Protein 4K61 (pdb70)

Secondary structure (DSSP, 8-state):
--SS-HHHHHHHH--TT--S-EEEEETTEEEEEE---S-EEEEE-TTS-B--EEE-----S-HHHHHHHHHSGGGG---EEEEE--SSS--EEEEEE---TT--EEEEE-TTS-EEEEEE-TT-S-TTSHHHH-/---HHHHHHHH--TT--S-EEEEETTEEEEEE---S-EEEEE-TTS-B--EEE-----S-HHHHHHHHHSGGGG---EEEEE--SSS--EEEEEE---TT--EEEEE-TTS-EEEEEE-TT-S-TTSHHHH-

CATH classification: 3.10.450.360

Radius of gyration: 20.43 Å; Cα contacts (8 Å, |Δi|>4): 548; chains: 2; bounding box: 35×47×58 Å

Structure (mmCIF, N/CA/C/O backbone):
data_4K61
#
_entry.id   4K61
#
_cell.length_a   86.773
_cell.length_b   86.773
_cell.length_c   85.633
_cell.angle_alpha   90.000
_cell.angle_beta   90.000
_cell.angle_gamma   90.000
#
_symmetry.space_group_name_H-M   'I 4'
#
loop_
_entity.id
_entity.type
_entity.pdbx_description
1 polymer 'Uncharacterized protein'
2 water water
#
loop_
_atom_site.group_PDB
_atom_site.id
_atom_site.type_symbol
_atom_site.label_atom_id
_atom_site.label_alt_id
_atom_site.label_comp_id
_atom_site.label_asym_id
_atom_site.label_entity_id
_atom_site.label_seq_id
_atom_site.pdbx_PDB_ins_code
_atom_site.Cartn_x
_atom_site.Cartn_y
_atom_site.Cartn_z
_atom_site.occupancy
_atom_site.B_iso_or_equiv
_atom_site.auth_seq_id
_atom_site.auth_comp_id
_atom_site.auth_asym_id
_atom_site.auth_atom_id
_atom_site.pdbx_PDB_model_num
ATOM 1 N N . GLY A 1 1 ? 0.056 11.630 -7.545 1.00 62.16 0 GLY A N 1
ATOM 2 C CA . GLY A 1 1 ? -0.794 10.479 -7.117 1.00 64.83 0 GLY A CA 1
ATOM 3 C C . GLY A 1 1 ? -0.612 10.188 -5.638 1.00 63.66 0 GLY A C 1
ATOM 4 O O . GLY A 1 1 ? 0.036 10.957 -4.927 1.00 62.69 0 GLY A O 1
ATOM 5 N N . ASP A 1 2 ? -1.154 9.059 -5.191 1.00 66.67 22 ASP A N 1
ATOM 6 C CA . ASP A 1 2 ? -1.264 8.745 -3.758 1.00 66.14 22 ASP A CA 1
ATOM 7 C C . ASP A 1 2 ? 0.055 8.686 -2.984 1.00 59.97 22 ASP A C 1
ATOM 8 O O . ASP A 1 2 ? 1.152 8.553 -3.560 1.00 54.60 22 ASP A O 1
ATOM 13 N N . TRP A 1 3 ? -0.091 8.790 -1.665 1.00 55.73 23 TRP A N 1
ATOM 14 C CA . TRP A 1 3 ? 1.002 8.722 -0.677 1.00 53.73 23 TRP A CA 1
ATOM 15 C C . TRP A 1 3 ? 2.028 9.844 -0.675 1.00 47.83 23 TRP A C 1
ATOM 16 O O . TRP A 1 3 ? 2.222 10.458 0.381 1.00 45.51 23 TRP A O 1
ATOM 27 N N . ALA A 1 4 ? 2.694 10.101 -1.807 1.00 46.26 24 ALA A N 1
ATOM 28 C CA . ALA A 1 4 ? 3.609 11.243 -1.934 1.00 43.05 24 ALA A CA 1
ATOM 29 C C . ALA A 1 4 ? 3.492 11.859 -3.331 1.00 43.80 24 ALA A C 1
ATOM 30 O O . ALA A 1 4 ? 3.501 11.127 -4.312 1.00 43.09 24 ALA A O 1
ATOM 32 N N . PRO A 1 5 ? 3.319 13.202 -3.427 1.00 44.75 25 PRO A N 1
ATOM 33 C CA . PRO A 1 5 ? 3.223 13.859 -4.733 1.00 46.60 25 PRO A CA 1
ATOM 34 C C . PRO A 1 5 ? 4.499 13.712 -5.540 1.00 43.21 25 PRO A C 1
ATOM 35 O O . PRO A 1 5 ? 5.544 13.448 -4.977 1.00 39.22 25 PRO A O 1
ATOM 39 N N . ALA A 1 6 ? 4.381 13.910 -6.857 1.00 45.57 26 ALA A N 1
ATOM 40 C CA . ALA A 1 6 ? 5.504 13.704 -7.784 1.00 44.01 26 ALA A CA 1
ATOM 41 C C . ALA A 1 6 ? 6.722 14.586 -7.449 1.00 42.51 26 ALA A C 1
ATOM 42 O O . ALA A 1 6 ? 7.849 14.093 -7.469 1.00 39.24 26 ALA A O 1
ATOM 44 N N . ASP A 1 7 ? 6.507 15.860 -7.110 1.00 45.27 27 ASP A N 1
ATOM 45 C CA . ASP A 1 7 ? 7.639 16.749 -6.773 1.00 45.02 27 ASP A CA 1
ATOM 46 C C . ASP A 1 7 ? 8.378 16.356 -5.485 1.00 41.73 27 ASP A C 1
ATOM 47 O O . ASP A 1 7 ? 9.593 16.559 -5.368 1.00 39.83 27 ASP A O 1
ATOM 52 N N . VAL A 1 8 ? 7.667 15.772 -4.525 1.00 40.39 28 VAL A N 1
ATOM 53 C CA . VAL A 1 8 ? 8.333 15.216 -3.321 1.00 36.19 28 VAL A CA 1
ATOM 54 C C . VAL A 1 8 ? 9.142 13.972 -3.654 1.00 33.18 28 VAL A C 1
ATOM 55 O O . VAL A 1 8 ? 10.285 13.820 -3.213 1.00 30.93 28 VAL A O 1
ATOM 59 N N . GLN A 1 9 ? 8.578 13.075 -4.454 1.00 33.93 29 GLN A N 1
ATOM 60 C CA . GLN A 1 9 ? 9.316 11.882 -4.870 1.00 32.80 29 GLN A CA 1
ATOM 61 C C . GLN A 1 9 ? 10.550 12.289 -5.658 1.00 31.93 29 GLN A C 1
ATOM 62 O O . GLN A 1 9 ? 11.623 11.694 -5.483 1.00 30.32 29 GLN A O 1
ATOM 68 N N . ALA A 1 10 ? 10.408 13.316 -6.491 1.00 33.19 30 ALA A N 1
ATOM 69 C CA . ALA A 1 10 ? 11.544 13.832 -7.292 1.00 33.38 30 ALA A CA 1
ATOM 70 C C . ALA A 1 10 ? 12.613 14.475 -6.406 1.00 32.34 30 ALA A C 1
ATOM 71 O O . ALA A 1 10 ? 13.830 14.320 -6.651 1.00 30.25 30 ALA A O 1
ATOM 73 N N . ALA A 1 11 ? 12.182 15.159 -5.363 1.00 32.11 31 ALA A N 1
ATOM 74 C CA . ALA A 1 11 ? 13.143 15.787 -4.431 1.00 31.42 31 ALA A CA 1
ATOM 75 C C . ALA A 1 11 ? 13.993 14.757 -3.700 1.00 28.23 31 ALA A C 1
ATOM 76 O O . ALA A 1 11 ? 15.185 14.974 -3.515 1.00 27.01 31 ALA A O 1
ATOM 78 N N . LEU A 1 12 ? 13.394 13.609 -3.325 1.00 27.86 32 LEU A N 1
ATOM 79 C CA . LEU A 1 12 ? 14.144 12.527 -2.693 1.00 24.81 32 LEU A CA 1
ATOM 80 C C . LEU A 1 12 ? 15.148 11.910 -3.686 1.00 25.21 32 LEU A C 1
ATOM 81 O O . LEU A 1 12 ? 16.321 11.704 -3.338 1.00 24.62 32 LEU A O 1
ATOM 86 N N . LYS A 1 13 ? 14.704 11.676 -4.916 1.00 26.17 33 LYS A N 1
ATOM 87 C CA . LYS A 1 13 ? 15.541 11.073 -5.952 1.00 29.39 33 LYS A CA 1
ATOM 88 C C . LYS A 1 13 ? 16.736 11.987 -6.268 1.00 28.40 33 LYS A C 1
ATOM 89 O O . LYS A 1 13 ? 17.851 11.524 -6.493 1.00 26.95 33 LYS A O 1
ATOM 95 N N . LYS A 1 14 ? 16.523 13.289 -6.225 1.00 28.71 34 LYS A N 1
ATOM 96 C CA . LYS A 1 14 ? 17.63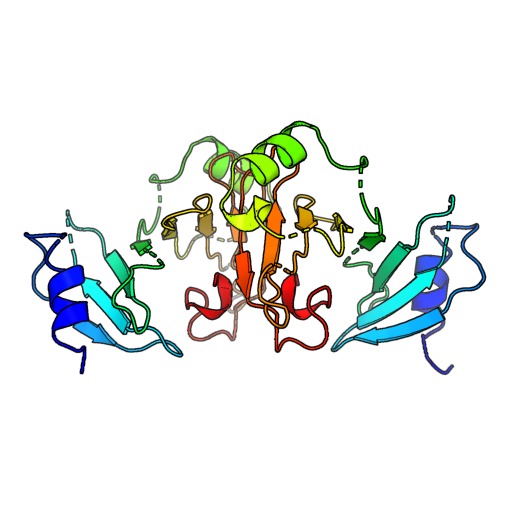1 14.231 -6.362 1.00 30.28 34 LYS A CA 1
ATOM 97 C C . LYS A 1 14 ? 18.684 14.139 -5.239 1.00 29.66 34 LYS A C 1
ATOM 98 O O . LYS A 1 14 ? 19.892 14.177 -5.512 1.00 26.47 34 LYS A O 1
ATOM 112 N N . TYR A 1 16 ? 19.143 11.513 -3.251 1.00 21.71 36 TYR A N 1
ATOM 113 C CA . TYR A 1 16 ? 19.619 10.135 -3.198 1.00 20.75 36 TYR A CA 1
ATOM 114 C C . TYR A 1 16 ? 19.255 9.396 -4.465 1.00 21.00 36 TYR A C 1
ATOM 115 O O . TYR A 1 16 ? 18.252 8.668 -4.526 1.00 21.74 36 TYR A O 1
ATOM 124 N N . PRO A 1 17 ? 20.079 9.535 -5.522 1.00 21.00 37 PRO A N 1
ATOM 125 C CA . PRO A 1 17 ? 19.743 8.886 -6.794 1.00 22.12 37 PRO A CA 1
ATOM 126 C C . PRO A 1 17 ? 19.642 7.384 -6.743 1.00 24.72 37 PRO A C 1
ATOM 127 O O . PRO A 1 17 ? 19.003 6.805 -7.600 1.00 27.81 37 PRO A O 1
ATOM 131 N N . THR A 1 18 ? 20.271 6.746 -5.761 1.00 23.12 38 THR A N 1
ATOM 132 C CA . THR A 1 18 ? 20.182 5.309 -5.663 1.00 23.49 38 THR A CA 1
ATOM 133 C C . THR A 1 18 ? 19.208 4.817 -4.594 1.00 24.29 38 THR A C 1
ATOM 134 O O . THR A 1 18 ? 19.155 3.614 -4.347 1.00 25.68 38 THR A O 1
ATOM 138 N N . ALA A 1 19 ? 18.456 5.710 -3.959 1.00 22.99 39 ALA A N 1
ATOM 139 C CA . ALA A 1 19 ? 17.427 5.258 -3.021 1.00 22.28 39 ALA A CA 1
ATOM 140 C C . ALA A 1 19 ? 16.379 4.486 -3.794 1.00 24.85 39 ALA A C 1
ATOM 141 O O . ALA A 1 19 ? 15.968 4.888 -4.888 1.00 24.84 39 ALA A O 1
ATOM 143 N N . ASP A 1 20 ? 15.961 3.353 -3.234 1.00 24.17 40 ASP A N 1
ATOM 144 C CA . ASP A 1 20 ? 14.989 2.491 -3.874 1.00 26.90 40 ASP A CA 1
ATOM 145 C C . ASP A 1 20 ? 14.253 1.723 -2.759 1.00 26.02 40 ASP A C 1
ATOM 146 O O . ASP A 1 20 ? 14.642 1.809 -1.574 1.00 25.51 40 ASP A O 1
ATOM 151 N N . GLY A 1 21 ? 13.165 1.036 -3.102 1.00 28.02 41 GLY A N 1
ATOM 152 C CA . GLY A 1 21 ? 12.392 0.354 -2.087 1.00 28.62 41 GLY A CA 1
ATOM 153 C C . GLY A 1 21 ? 11.805 1.305 -1.069 1.00 29.41 41 GLY A C 1
ATOM 154 O O . GLY A 1 21 ? 11.630 0.970 0.109 1.00 29.10 41 GLY A O 1
ATOM 155 N N . VAL A 1 22 ? 11.541 2.533 -1.509 1.00 28.70 42 VAL A N 1
ATOM 156 C CA . VAL A 1 22 ? 11.105 3.559 -0.604 1.00 27.40 42 VAL A CA 1
ATOM 157 C C . VAL A 1 22 ? 9.719 3.262 -0.076 1.00 29.53 42 VAL A C 1
ATOM 158 O O . VAL A 1 22 ? 8.811 2.922 -0.832 1.00 31.52 42 VAL A O 1
ATOM 162 N N . ALA A 1 23 ? 9.521 3.458 1.222 1.00 30.13 43 ALA A N 1
ATOM 163 C CA . ALA A 1 23 ? 8.181 3.446 1.794 1.00 31.45 43 ALA A CA 1
ATOM 164 C C . ALA A 1 23 ? 7.804 4.849 2.244 1.00 30.64 43 ALA A C 1
ATOM 165 O O . ALA A 1 23 ? 8.508 5.458 3.041 1.00 29.71 43 ALA A O 1
ATOM 167 N N . TRP A 1 24 ? 6.663 5.341 1.773 1.00 32.15 44 TRP A N 1
ATOM 168 C CA . TRP A 1 24 ? 6.176 6.687 2.117 1.00 32.23 44 TRP A CA 1
ATOM 169 C C . TRP A 1 24 ? 5.088 6.665 3.193 1.00 35.63 44 TRP A C 1
ATOM 170 O O . TRP A 1 24 ? 4.183 5.813 3.186 1.00 39.89 44 TRP A O 1
ATOM 181 N N . SER A 1 25 ? 5.165 7.623 4.102 1.00 35.23 45 SER A N 1
ATOM 182 C CA . SER A 1 25 ? 4.147 7.815 5.119 1.00 37.45 45 SER A CA 1
ATOM 183 C C . SER A 1 25 ? 3.942 9.310 5.357 1.00 36.83 45 SER A C 1
ATOM 184 O O . SER A 1 25 ? 4.614 10.139 4.739 1.00 34.78 45 SER A O 1
ATOM 187 N N . HIS A 1 26 ? 2.936 9.618 6.173 1.00 39.71 46 HIS A N 1
ATOM 188 C CA . HIS A 1 26 ? 2.567 10.988 6.516 1.00 41.17 46 HIS A CA 1
ATOM 189 C C . HIS A 1 26 ? 2.830 11.180 8.011 1.00 44.18 46 HIS A C 1
ATOM 190 O O . HIS A 1 26 ? 2.595 10.266 8.799 1.00 48.26 46 HIS A O 1
ATOM 197 N N . ASP A 1 27 ? 3.366 12.335 8.400 1.00 43.24 47 ASP A N 1
ATOM 198 C CA . ASP A 1 27 ? 3.710 12.608 9.805 1.00 41.35 47 ASP A CA 1
ATOM 199 C C . ASP A 1 27 ? 3.387 14.075 9.993 1.00 42.94 47 ASP A C 1
ATOM 200 O O . ASP A 1 27 ? 4.092 14.951 9.502 1.00 38.36 47 ASP A O 1
ATOM 205 N N . GLU A 1 28 ? 2.279 14.312 10.683 1.00 47.81 48 GLU A N 1
ATOM 206 C CA . GLU A 1 28 ? 1.610 15.601 10.735 1.00 51.76 48 GLU A CA 1
ATOM 207 C C . GLU A 1 28 ? 1.654 16.359 9.378 1.00 50.14 48 GLU A C 1
ATOM 208 O O . GLU A 1 28 ? 0.977 15.956 8.409 1.00 48.76 48 GLU A O 1
ATOM 214 N N . SER A 1 29 ? 2.462 17.411 9.293 1.00 48.75 49 SER A N 1
ATOM 215 C CA . SER A 1 29 ? 2.547 18.256 8.097 1.00 46.73 49 SER A CA 1
ATOM 216 C C . SER A 1 29 ? 3.477 17.730 6.976 1.00 44.06 49 SER A C 1
ATOM 217 O O . SER A 1 29 ? 3.671 18.413 5.974 1.00 44.72 49 SER A O 1
ATOM 220 N N . TYR A 1 30 ? 4.086 16.555 7.153 1.00 39.92 50 TYR A N 1
ATOM 221 C CA . TYR A 1 30 ? 5.218 16.127 6.325 1.00 37.38 50 TYR A CA 1
ATOM 222 C C . TYR A 1 30 ? 5.024 14.773 5.663 1.00 37.53 50 TYR A C 1
ATOM 223 O O . TYR A 1 30 ? 4.241 13.926 6.129 1.00 40.22 50 TYR A O 1
ATOM 232 N N . TYR A 1 31 ? 5.714 14.595 4.540 1.00 36.21 51 TYR A N 1
ATOM 233 C CA . TYR A 1 31 ? 5.853 13.300 3.900 1.00 34.49 51 TYR A CA 1
ATOM 234 C C . TYR A 1 31 ? 7.135 12.714 4.409 1.00 32.90 51 TYR A C 1
ATOM 235 O O . TYR A 1 31 ? 8.165 13.394 4.451 1.00 29.31 51 TYR A O 1
ATOM 244 N N . VAL A 1 32 ? 7.101 11.426 4.735 1.00 33.70 52 VAL A N 1
ATOM 245 C CA . VAL A 1 32 ? 8.301 10.770 5.228 1.00 30.17 52 VAL A CA 1
ATOM 246 C C . VAL A 1 32 ? 8.644 9.623 4.311 1.00 28.31 52 VAL A C 1
ATOM 247 O O . VAL A 1 32 ? 7.816 8.731 4.062 1.00 28.43 52 VAL A O 1
ATOM 251 N N . ALA A 1 33 ? 9.882 9.671 3.790 1.00 26.75 53 ALA A N 1
ATOM 252 C CA . ALA A 1 33 ? 10.470 8.592 3.025 1.00 26.84 53 ALA A CA 1
ATOM 253 C C . ALA A 1 33 ? 11.319 7.743 3.917 1.00 24.11 53 ALA A C 1
ATOM 254 O O . ALA A 1 33 ? 12.158 8.256 4.652 1.00 25.16 53 ALA A O 1
ATOM 256 N N . ASP A 1 34 ? 11.079 6.434 3.867 1.00 25.85 54 ASP A N 1
ATOM 257 C CA . ASP A 1 34 ? 11.857 5.474 4.609 1.00 24.76 54 ASP A CA 1
ATOM 258 C C . ASP A 1 34 ? 12.503 4.533 3.613 1.00 23.55 54 ASP A C 1
ATOM 259 O O . ASP A 1 34 ? 11.846 3.919 2.768 1.00 27.08 54 ASP A O 1
ATOM 264 N N . PHE A 1 35 ? 13.806 4.407 3.749 1.00 22.74 55 PHE A N 1
ATOM 265 C CA . PHE A 1 35 ? 14.589 3.662 2.786 1.00 22.62 55 PHE A CA 1
ATOM 266 C C . PHE A 1 35 ? 15.928 3.316 3.378 1.00 22.60 55 PHE A C 1
ATOM 267 O O . PHE A 1 35 ? 16.373 3.897 4.364 1.00 22.03 55 PHE A O 1
ATOM 275 N N . LEU A 1 36 ? 16.571 2.353 2.754 1.00 25.57 56 LEU A N 1
ATOM 276 C CA . LEU A 1 36 ? 17.900 1.961 3.141 1.00 27.32 56 LEU A CA 1
ATOM 277 C C . LEU A 1 36 ? 18.984 2.749 2.426 1.00 26.53 56 LEU A C 1
ATOM 278 O O . LEU A 1 36 ? 18.909 2.946 1.221 1.00 30.68 56 LEU A O 1
ATOM 291 N N . ASN A 1 38 ? 23.151 2.435 2.358 1.00 24.56 58 ASN A N 1
ATOM 292 C CA . ASN A 1 38 ? 24.323 1.715 2.827 1.00 28.67 58 ASN A CA 1
ATOM 293 C C . ASN A 1 38 ? 24.054 0.842 4.027 1.00 29.47 58 ASN A C 1
ATOM 294 O O . ASN A 1 38 ? 24.877 0.731 4.922 1.00 33.18 58 ASN A O 1
ATOM 299 N N . GLY A 1 39 ? 22.895 0.200 4.057 1.00 28.00 59 GLY A N 1
ATOM 300 C CA . GLY A 1 39 ? 22.587 -0.695 5.134 1.00 30.30 59 GLY A CA 1
ATOM 301 C C . GLY A 1 39 ? 22.011 -0.068 6.381 1.00 27.12 59 GLY A C 1
ATOM 302 O O . GLY A 1 39 ? 21.735 -0.780 7.333 1.00 26.62 59 GLY A O 1
ATOM 303 N N . PHE A 1 40 ? 21.779 1.235 6.362 1.00 22.10 60 PHE A N 1
ATOM 304 C CA . PHE A 1 40 ? 21.210 1.938 7.497 1.00 20.52 60 PHE A CA 1
ATOM 305 C C . PHE A 1 40 ? 19.835 2.428 7.104 1.00 18.53 60 PHE A C 1
ATOM 306 O O . PHE A 1 40 ? 19.677 3.084 6.058 1.00 19.42 60 PHE A O 1
ATOM 314 N N . ASP A 1 41 ? 18.856 2.193 7.959 1.00 20.01 61 ASP A N 1
ATOM 315 C CA . ASP A 1 41 ? 17.568 2.797 7.781 1.00 20.06 61 ASP A CA 1
ATOM 316 C C . ASP A 1 41 ? 17.699 4.318 7.840 1.00 19.18 61 ASP A C 1
ATOM 317 O O . ASP A 1 41 ? 18.310 4.875 8.757 1.00 19.46 61 ASP A O 1
ATOM 322 N N . THR A 1 42 ? 17.119 4.975 6.850 1.00 19.10 62 THR A N 1
ATOM 323 C CA . THR A 1 42 ? 17.181 6.427 6.686 1.00 18.97 62 THR A CA 1
ATOM 324 C C . THR A 1 42 ? 15.799 6.960 6.436 1.00 21.51 62 THR A C 1
ATOM 325 O O . THR A 1 42 ? 15.046 6.396 5.654 1.00 21.43 62 THR A O 1
ATOM 329 N N . LYS A 1 43 ? 15.461 8.056 7.111 1.00 20.51 63 LYS A N 1
ATOM 330 C CA . LYS A 1 43 ? 14.190 8.691 6.946 1.00 22.11 63 LYS A CA 1
ATOM 331 C C . LYS A 1 43 ? 14.413 10.145 6.642 1.00 21.88 63 LYS A C 1
ATOM 332 O O . LYS A 1 43 ? 15.290 10.803 7.214 1.00 23.84 63 LYS A O 1
ATOM 338 N N . VAL A 1 44 ? 13.643 10.647 5.694 1.00 22.31 64 VAL A N 1
ATOM 339 C CA . VAL A 1 44 ? 13.758 12.041 5.319 1.00 22.30 64 VAL A CA 1
ATOM 340 C C . VAL A 1 44 ? 12.348 12.635 5.295 1.00 25.87 64 VAL A C 1
ATOM 341 O O . VAL A 1 44 ? 11.412 12.043 4.735 1.00 28.13 64 VAL A O 1
ATOM 345 N N . TRP A 1 45 ? 12.218 13.773 5.961 1.00 25.82 65 TRP A N 1
ATOM 346 C CA . TRP A 1 45 ? 10.946 14.491 6.087 1.00 27.64 65 TRP A CA 1
ATOM 347 C C . TRP A 1 45 ? 10.920 15.594 5.054 1.00 29.21 65 TRP A C 1
ATOM 348 O O . TRP A 1 45 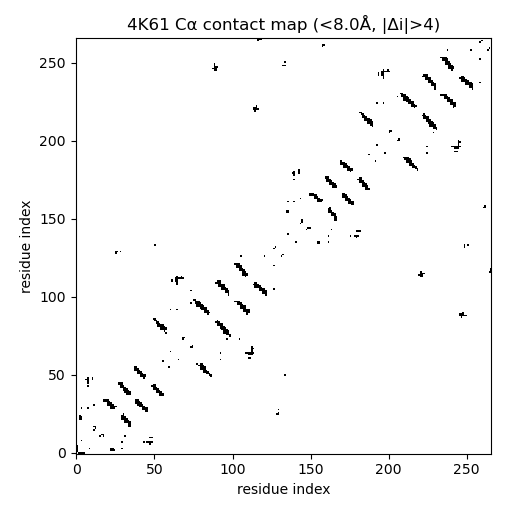? 11.887 16.383 4.983 1.00 28.76 65 TRP A O 1
ATOM 359 N N . PHE A 1 46 ? 9.804 15.677 4.294 1.00 28.39 66 PHE A N 1
ATOM 360 C CA . PHE A 1 46 ? 9.629 16.744 3.319 1.00 30.69 66 PHE A CA 1
ATOM 361 C C . PHE A 1 46 ? 8.388 17.536 3.648 1.00 34.49 66 PHE A C 1
ATOM 362 O O . PHE A 1 46 ? 7.335 16.952 3.988 1.00 34.53 66 PHE A O 1
ATOM 370 N N . ASP A 1 47 ? 8.484 18.862 3.510 1.00 35.46 67 ASP A N 1
ATOM 371 C CA . ASP A 1 47 ? 7.283 19.677 3.617 1.00 41.26 67 ASP A CA 1
ATOM 372 C C . ASP A 1 47 ? 6.450 19.677 2.317 1.00 43.00 67 ASP A C 1
ATOM 373 O O . ASP A 1 47 ? 6.824 19.065 1.331 1.00 42.16 67 ASP A O 1
ATOM 378 N N . GLY A 1 48 ? 5.356 20.422 2.298 1.00 48.24 68 GLY A N 1
ATOM 379 C CA . GLY A 1 48 ? 4.507 20.533 1.097 1.00 52.59 68 GLY A CA 1
ATOM 380 C C . GLY A 1 48 ? 5.169 21.140 -0.131 1.00 54.18 68 GLY A C 1
ATOM 381 O O . GLY A 1 48 ? 4.668 20.984 -1.249 1.00 58.36 68 GLY A O 1
ATOM 382 N N . GLN A 1 49 ? 6.273 21.862 0.071 1.00 52.99 69 GLN A N 1
ATOM 383 C CA . GLN A 1 49 ? 7.015 22.457 -1.033 1.00 53.91 69 GLN A CA 1
ATOM 384 C C . GLN A 1 49 ? 8.176 21.572 -1.462 1.00 51.83 69 GLN A C 1
ATOM 385 O O . GLN A 1 49 ? 9.051 22.012 -2.190 1.00 51.29 69 GLN A O 1
ATOM 391 N N . ALA A 1 50 ? 8.147 20.312 -1.031 1.00 46.56 70 ALA A N 1
ATOM 392 C CA . ALA A 1 50 ? 9.176 19.322 -1.365 1.00 43.40 70 ALA A CA 1
ATOM 393 C C . ALA A 1 50 ? 10.575 19.743 -0.893 1.00 42.85 70 ALA A C 1
ATOM 394 O O . ALA A 1 50 ? 11.577 19.388 -1.504 1.00 40.84 70 ALA A O 1
ATOM 396 N N . GLN A 1 51 ? 10.640 20.471 0.217 1.00 43.20 71 GLN A N 1
ATOM 397 C CA . GLN A 1 51 ? 11.935 20.810 0.812 1.00 43.15 71 GLN A CA 1
ATOM 398 C C . GLN A 1 51 ? 12.177 19.877 1.997 1.00 38.09 71 GLN A C 1
ATOM 399 O O . GLN A 1 51 ? 11.280 19.649 2.839 1.00 36.98 71 GLN A O 1
ATOM 405 N N . TRP A 1 52 ? 13.371 19.304 2.052 1.00 34.96 72 TRP A N 1
ATOM 406 C CA . TRP A 1 52 ? 13.668 18.430 3.162 1.00 32.32 72 TRP A CA 1
ATOM 407 C C . TRP A 1 52 ? 13.900 19.245 4.433 1.00 34.73 72 TRP A C 1
ATOM 408 O O . TRP A 1 52 ? 14.571 20.287 4.420 1.00 32.64 72 TRP A O 1
ATOM 419 N N . VAL A 1 53 ? 13.324 18.767 5.530 1.00 33.25 73 VAL A N 1
ATOM 420 C CA . VAL A 1 53 ? 13.409 19.513 6.809 1.00 32.97 73 VAL A CA 1
ATOM 421 C C . VAL A 1 53 ? 14.080 18.743 7.946 1.00 31.37 73 VAL A C 1
ATOM 422 O O . VAL A 1 53 ? 14.495 19.339 8.927 1.00 32.36 73 VAL A O 1
ATOM 434 N N . GLN A 1 55 ? 16.405 14.742 8.503 1.00 22.59 75 GLN A N 1
ATOM 435 C CA . GLN A 1 55 ? 16.796 13.404 8.130 1.00 20.81 75 GLN A CA 1
ATOM 436 C C . GLN A 1 55 ? 17.252 12.662 9.376 1.00 18.44 75 GLN A C 1
ATOM 437 O O . GLN A 1 55 ? 17.870 13.246 10.249 1.00 20.30 75 GLN A O 1
ATOM 443 N N . GLN A 1 56 ? 16.907 11.395 9.445 1.00 18.96 76 GLN A N 1
ATOM 444 C CA . GLN A 1 56 ? 17.334 10.547 10.526 1.00 18.19 76 GLN A CA 1
ATOM 445 C C . GLN A 1 56 ? 18.012 9.322 9.981 1.00 18.33 76 GLN A C 1
ATOM 446 O O . GLN A 1 56 ? 17.518 8.651 9.074 1.00 20.29 76 GLN A O 1
ATOM 452 N N . THR A 1 57 ? 19.153 9.001 10.582 1.00 18.07 77 THR A N 1
ATOM 453 C CA . THR A 1 57 ? 19.825 7.734 10.296 1.00 16.49 77 THR A CA 1
ATOM 454 C C . THR A 1 57 ? 19.793 6.872 11.552 1.00 18.23 77 THR A C 1
ATOM 455 O O . THR A 1 57 ? 20.168 7.301 12.650 1.00 16.88 77 THR A O 1
ATOM 459 N N . ASP A 1 58 ? 19.275 5.665 11.388 1.00 18.05 78 ASP A N 1
ATOM 460 C CA . ASP A 1 58 ? 19.105 4.739 12.492 1.00 20.95 78 ASP A CA 1
ATOM 461 C C . ASP A 1 58 ? 20.401 4.014 12.678 1.00 20.06 78 ASP A C 1
ATOM 462 O O . ASP A 1 58 ? 20.706 3.053 12.002 1.00 23.72 78 ASP A O 1
ATOM 467 N N . TRP A 1 59 ? 21.176 4.510 13.624 1.00 20.48 79 TRP A N 1
ATOM 468 C CA . TRP A 1 59 ? 22.467 3.949 13.922 1.00 20.40 79 TRP A CA 1
ATOM 469 C C . TRP A 1 59 ? 22.372 2.639 14.684 1.00 24.77 79 TRP A C 1
ATOM 470 O O . TRP A 1 59 ? 23.275 1.824 14.618 1.00 26.39 79 TRP A O 1
ATOM 481 N N . GLU A 1 60 ? 21.272 2.450 15.402 1.00 26.81 80 GLU A N 1
ATOM 482 C CA . GLU A 1 60 ? 20.943 1.242 16.142 1.00 34.16 80 GLU A CA 1
ATOM 483 C C . GLU A 1 60 ? 21.736 1.044 17.440 1.00 41.50 80 GLU A C 1
ATOM 484 O O . GLU A 1 60 ? 21.130 0.752 18.484 1.00 48.38 80 GLU A O 1
ATOM 490 N N . THR A 1 61 ? 23.053 1.255 17.403 1.00 36.19 81 THR A N 1
ATOM 491 C CA . THR A 1 61 ? 23.849 1.109 18.627 1.00 35.97 81 THR A CA 1
ATOM 492 C C . THR A 1 61 ? 24.738 2.305 18.894 1.00 32.68 81 THR A C 1
ATOM 493 O O . THR A 1 61 ? 24.984 3.155 17.995 1.00 25.36 81 THR A O 1
ATOM 505 N N . ASP A 1 63 ? 27.766 2.210 19.168 1.00 30.76 83 ASP A N 1
ATOM 506 C CA . ASP A 1 63 ? 29.006 2.032 18.394 1.00 30.94 83 ASP A CA 1
ATOM 507 C C . ASP A 1 63 ? 29.256 3.175 17.407 1.00 29.39 83 ASP A C 1
ATOM 508 O O . ASP A 1 63 ? 30.391 3.479 17.086 1.00 28.30 83 ASP A O 1
ATOM 513 N N . GLU A 1 64 ? 28.175 3.785 16.941 1.00 27.02 84 GLU A N 1
ATOM 514 C CA . GLU A 1 64 ? 28.205 4.786 15.872 1.00 25.93 84 GLU A CA 1
ATOM 515 C C . GLU A 1 64 ? 28.306 6.227 16.334 1.00 23.60 84 GLU A C 1
ATOM 516 O O . GLU A 1 64 ? 28.542 7.107 15.502 1.00 23.78 84 GLU A O 1
ATOM 522 N N . VAL A 1 65 ? 28.196 6.468 17.635 1.00 22.66 85 VAL A N 1
ATOM 523 C CA . VAL A 1 65 ? 28.153 7.845 18.121 1.00 22.95 85 VAL A CA 1
ATOM 524 C C . VAL A 1 65 ? 29.555 8.401 18.326 1.00 25.33 85 VAL A C 1
ATOM 525 O O . VAL A 1 65 ? 30.516 7.657 18.461 1.00 27.97 85 VAL A O 1
ATOM 529 N N . PRO A 1 66 ? 29.675 9.735 18.302 1.00 26.71 86 PRO A N 1
ATOM 530 C CA . PRO A 1 66 ? 30.945 10.307 18.685 1.00 27.96 86 PRO A CA 1
ATOM 531 C C . PRO A 1 66 ? 31.366 9.883 20.097 1.00 27.78 86 PRO A C 1
ATOM 532 O O . PRO A 1 66 ? 30.530 9.819 20.991 1.00 27.13 86 PRO A O 1
ATOM 536 N N . PRO A 1 67 ? 32.673 9.644 20.320 1.00 30.44 87 PRO A N 1
ATOM 537 C CA . PRO A 1 67 ? 33.165 9.359 21.663 1.00 32.34 87 PRO A CA 1
ATOM 538 C C . PRO A 1 67 ? 32.652 10.316 22.754 1.00 32.31 87 PRO A C 1
ATOM 539 O O . PRO A 1 67 ? 32.300 9.866 23.846 1.00 32.44 87 PRO A O 1
ATOM 543 N N . ALA A 1 68 ? 32.592 11.618 22.458 1.00 33.67 88 ALA A N 1
ATOM 544 C CA . ALA A 1 68 ? 32.104 12.612 23.424 1.00 31.31 88 ALA A CA 1
ATOM 545 C C . ALA A 1 68 ? 30.680 12.292 23.865 1.00 28.45 88 ALA A C 1
ATOM 546 O O . ALA A 1 68 ? 30.338 12.441 25.029 1.00 29.69 88 ALA A O 1
ATOM 548 N N . VAL A 1 69 ? 29.852 11.855 22.923 1.00 27.16 89 VAL A N 1
ATOM 549 C CA . VAL A 1 69 ? 28.479 11.470 23.211 1.00 25.56 89 VAL A CA 1
ATOM 550 C C . VAL A 1 69 ? 28.427 10.195 24.044 1.00 26.31 89 VAL A C 1
ATOM 551 O O . VAL A 1 69 ? 27.728 10.144 25.046 1.00 25.33 89 VAL A O 1
ATOM 555 N N . TYR A 1 70 ? 29.209 9.192 23.667 1.00 28.25 90 TYR A N 1
ATOM 556 C CA . TYR A 1 70 ? 29.295 7.953 24.437 1.00 30.02 90 TYR A CA 1
ATOM 557 C C . TYR A 1 70 ? 29.683 8.249 25.884 1.00 29.68 90 TYR A C 1
ATOM 558 O O . TYR A 1 70 ? 29.011 7.821 26.825 1.00 30.31 90 TYR A O 1
ATOM 567 N N . ASN A 1 71 ? 30.747 9.016 26.052 1.00 30.96 91 ASN A N 1
ATOM 568 C CA . ASN A 1 71 ? 31.201 9.372 27.387 1.00 34.45 91 ASN A CA 1
ATOM 569 C C . ASN A 1 71 ? 30.173 10.139 28.174 1.00 32.71 91 ASN A C 1
ATOM 570 O O . ASN A 1 71 ? 30.004 9.886 29.350 1.00 33.86 91 ASN A O 1
ATOM 575 N N . ALA A 1 72 ? 29.469 11.065 27.531 1.00 32.30 92 ALA A N 1
ATOM 576 C CA . ALA A 1 72 ? 28.477 11.871 28.221 1.00 30.43 92 ALA A CA 1
ATOM 577 C C . ALA A 1 72 ? 27.288 11.019 28.624 1.00 28.40 92 ALA A C 1
ATOM 578 O O . ALA A 1 72 ? 26.756 11.176 29.721 1.00 29.59 92 ALA A O 1
ATOM 580 N N . PHE A 1 73 ? 26.880 10.098 27.746 1.00 25.87 93 PHE A N 1
ATOM 581 C CA . PHE A 1 73 ? 25.792 9.197 28.078 1.00 25.98 93 PHE A CA 1
ATOM 582 C C . PHE A 1 73 ? 26.182 8.321 29.274 1.00 27.99 93 PHE A C 1
ATOM 583 O O . PHE A 1 73 ? 25.407 8.172 30.215 1.00 26.26 93 PHE A O 1
ATOM 591 N N . ALA A 1 74 ? 27.383 7.746 29.216 1.00 29.36 94 ALA A N 1
ATOM 592 C CA . ALA A 1 74 ? 27.883 6.841 30.272 1.00 33.23 94 ALA A CA 1
ATOM 593 C C . ALA A 1 74 ? 27.971 7.543 31.623 1.00 33.57 94 ALA A C 1
ATOM 594 O O . ALA A 1 74 ? 27.747 6.926 32.651 1.00 39.41 94 ALA A O 1
ATOM 596 N N . ALA A 1 75 ? 28.274 8.829 31.615 1.00 33.84 95 ALA A N 1
ATOM 597 C CA . ALA A 1 75 ? 28.360 9.611 32.842 1.00 36.72 95 ALA A CA 1
ATOM 598 C C . ALA A 1 75 ? 27.002 10.071 33.377 1.00 35.33 95 ALA A C 1
ATOM 599 O O . ALA A 1 75 ? 26.917 10.492 34.512 1.00 37.77 95 ALA A O 1
ATOM 601 N N . SER A 1 76 ? 25.947 9.988 32.569 1.00 33.61 96 SER A N 1
ATOM 602 C CA . SER A 1 76 ? 24.626 10.467 32.964 1.00 34.13 96 SER A CA 1
ATOM 603 C C . SER A 1 76 ? 23.809 9.467 33.793 1.00 31.81 96 SER A C 1
ATOM 604 O O . SER A 1 76 ? 24.101 8.280 33.824 1.00 36.04 96 SER A O 1
ATOM 607 N N . GLU A 1 77 ? 22.716 9.950 34.379 1.00 38.75 97 GLU A N 1
ATOM 608 C CA . GLU A 1 77 ? 21.764 9.076 35.101 1.00 44.13 97 GLU A CA 1
ATOM 609 C C . GLU A 1 77 ? 21.180 8.000 34.200 1.00 39.73 97 GLU A C 1
ATOM 610 O O . GLU A 1 77 ? 20.815 6.893 34.654 1.00 46.51 97 GLU A O 1
ATOM 616 N N . TYR A 1 78 ? 21.100 8.318 32.907 1.00 30.24 98 TYR A N 1
ATOM 617 C CA . TYR A 1 78 ? 20.412 7.451 31.974 1.00 26.93 98 TYR A CA 1
ATOM 618 C C . TYR A 1 78 ? 21.189 6.184 31.595 1.00 27.46 98 TYR A C 1
ATOM 619 O O . TYR A 1 78 ? 20.638 5.261 30.987 1.00 29.11 98 TYR A O 1
ATOM 628 N N . SER A 1 79 ? 22.458 6.114 31.988 1.00 29.45 99 SER A N 1
ATOM 629 C CA . SER A 1 79 ? 23.267 4.943 31.696 1.00 32.59 99 SER A CA 1
ATOM 630 C C . SER A 1 79 ? 22.812 3.687 32.448 1.00 33.21 99 SER A C 1
ATOM 631 O O . SER A 1 79 ? 23.231 2.584 32.100 1.00 37.07 99 SER A O 1
ATOM 634 N N . GLY A 1 80 ? 21.991 3.844 33.487 1.00 31.07 100 GLY A N 1
ATOM 635 C CA . GLY A 1 80 ? 21.359 2.695 34.179 1.00 31.83 100 GLY A CA 1
ATOM 636 C C . GLY A 1 80 ? 20.299 1.960 33.383 1.00 31.13 100 GLY A C 1
ATOM 637 O O . GLY A 1 80 ? 19.751 0.945 33.855 1.00 34.33 100 GLY A O 1
ATOM 638 N N . GLY A 1 81 ? 19.970 2.483 32.206 1.00 32.72 101 GLY A N 1
ATOM 639 C CA . GLY A 1 81 ? 19.000 1.857 31.305 1.00 34.19 101 GLY A CA 1
ATOM 640 C C . GLY A 1 81 ? 19.584 1.000 30.195 1.00 34.43 101 GLY A C 1
ATOM 641 O O . GLY A 1 81 ? 20.794 0.933 30.013 1.00 34.00 101 GLY A O 1
ATOM 655 N N . VAL A 1 83 ? 19.915 0.692 26.258 1.00 27.66 103 VAL A N 1
ATOM 656 C CA . VAL A 1 83 ? 19.777 1.496 25.036 1.00 26.42 103 VAL A CA 1
ATOM 657 C C . VAL A 1 83 ? 18.908 0.756 24.033 1.00 26.44 103 VAL A C 1
ATOM 658 O O . VAL A 1 83 ? 19.201 -0.388 23.686 1.00 27.05 103 VAL A O 1
ATOM 662 N N . GLN A 1 84 ? 17.824 1.385 23.595 1.00 23.82 104 GLN A N 1
ATOM 663 C CA . GLN A 1 84 ? 16.878 0.764 22.684 1.00 27.21 104 GLN A CA 1
ATOM 664 C C . GLN A 1 84 ? 16.837 1.380 21.310 1.00 27.33 104 GLN A C 1
ATOM 665 O O . GLN A 1 84 ? 16.364 0.750 20.367 1.00 26.88 104 GLN A O 1
ATOM 671 N N . ASN A 1 85 ? 17.329 2.608 21.171 1.00 24.72 105 ASN A N 1
ATOM 672 C CA . ASN A 1 85 ? 17.431 3.245 19.865 1.00 24.77 105 ASN A CA 1
ATOM 673 C C . ASN A 1 85 ? 18.485 4.326 19.906 1.00 21.35 105 ASN A C 1
ATOM 674 O O . ASN A 1 85 ? 18.680 4.977 20.939 1.00 19.50 105 ASN A O 1
ATOM 679 N N . VAL A 1 86 ? 19.216 4.450 18.797 1.00 19.48 106 VAL A N 1
ATOM 680 C CA . VAL A 1 86 ? 20.205 5.518 18.618 1.00 19.37 106 VAL A CA 1
ATOM 681 C C . VAL A 1 86 ? 20.020 6.073 17.199 1.00 18.53 106 VAL A C 1
ATOM 682 O O . VAL A 1 86 ? 20.070 5.316 16.232 1.00 18.50 106 VAL A O 1
ATOM 686 N N . THR A 1 87 ? 19.763 7.375 17.120 1.00 18.15 107 THR A N 1
ATOM 687 C CA . THR A 1 87 ? 19.420 8.029 15.869 1.00 17.74 107 THR A CA 1
ATOM 688 C C . THR A 1 87 ? 20.278 9.277 15.702 1.00 17.39 107 THR A C 1
ATOM 689 O O . THR A 1 87 ? 20.416 10.094 16.625 1.00 18.61 107 THR A O 1
ATOM 693 N N . TRP A 1 88 ? 20.872 9.408 14.516 1.00 16.42 108 TRP A N 1
ATOM 694 C CA . TRP A 1 88 ? 21.531 10.626 14.092 1.00 17.51 108 TRP A CA 1
ATOM 695 C C . TRP A 1 88 ? 20.574 11.517 13.340 1.00 17.40 108 TRP A C 1
ATOM 696 O O . TRP A 1 88 ? 20.064 11.152 12.284 1.00 16.96 108 TRP A O 1
ATOM 707 N N . VAL A 1 89 ? 20.279 12.664 13.929 1.00 16.97 109 VAL A N 1
ATOM 708 C CA . VAL A 1 89 ? 19.266 13.569 13.420 1.00 19.21 109 VAL A CA 1
ATOM 709 C C . VAL A 1 89 ? 19.955 14.787 12.808 1.00 19.18 109 VAL A C 1
ATOM 710 O O . VAL A 1 89 ? 20.698 15.538 13.487 1.00 20.59 109 VAL A O 1
ATOM 714 N N . GLN A 1 90 ? 19.654 15.027 11.538 1.00 19.87 110 GLN A N 1
ATOM 715 C CA . GLN A 1 90 ? 20.236 16.140 10.797 1.00 21.58 110 GLN A CA 1
ATOM 716 C C . GLN A 1 90 ? 19.146 17.031 10.196 1.00 23.93 110 GLN A C 1
ATOM 717 O O . GLN A 1 90 ? 17.982 16.604 9.969 1.00 23.47 110 GLN A O 1
ATOM 723 N N . PHE A 1 91 ? 19.541 18.268 9.976 1.00 25.53 111 PHE A N 1
ATOM 724 C CA . PHE A 1 91 ? 18.646 19.357 9.546 1.00 28.32 111 PHE A CA 1
ATOM 725 C C . PHE A 1 91 ? 19.371 20.229 8.544 1.00 30.61 111 PHE A C 1
ATOM 726 O O . PHE A 1 91 ? 20.600 20.334 8.575 1.00 28.71 111 PHE A O 1
ATOM 734 N N . PRO A 1 92 ? 18.605 20.930 7.675 1.00 30.77 112 PRO A N 1
ATOM 735 C CA . PRO A 1 92 ? 19.273 21.732 6.679 1.00 34.31 112 PRO A CA 1
ATOM 736 C C . PRO A 1 92 ? 19.968 22.944 7.275 1.00 37.07 112 PRO A C 1
ATOM 737 O O . PRO A 1 92 ? 21.003 23.343 6.765 1.00 40.45 112 PRO A O 1
ATOM 741 N N . LYS A 1 93 ? 19.434 23.498 8.365 1.00 38.27 113 LYS A N 1
ATOM 742 C CA . LYS A 1 93 ? 19.977 24.745 8.918 1.00 44.37 113 LYS A CA 1
ATOM 743 C C . LYS A 1 93 ? 20.285 24.745 10.414 1.00 44.71 113 LYS A C 1
ATOM 744 O O . LYS A 1 93 ? 20.666 25.769 10.951 1.00 50.48 113 LYS A O 1
ATOM 750 N N . TRP A 1 94 ? 20.101 23.622 11.089 1.00 37.02 114 TRP A N 1
ATOM 751 C CA . TRP A 1 94 ? 20.381 23.542 12.527 1.00 36.84 114 TRP A CA 1
ATOM 752 C C . TRP A 1 94 ? 21.432 22.500 12.802 1.00 35.30 114 TRP A C 1
ATOM 753 O O . TRP A 1 94 ? 21.690 21.641 11.956 1.00 30.32 114 TRP A O 1
ATOM 764 N N . GLN A 1 95 ? 22.010 22.557 14.005 1.00 35.70 115 GLN A N 1
ATOM 765 C CA . GLN A 1 95 ? 23.008 21.558 14.446 1.00 32.54 115 GLN A CA 1
ATOM 766 C C . GLN A 1 95 ? 22.399 20.168 14.543 1.00 25.86 115 GLN A C 1
ATOM 767 O O . GLN A 1 95 ? 21.232 19.980 14.928 1.00 25.08 115 GLN A O 1
ATOM 773 N N . SER A 1 96 ? 23.212 19.173 14.221 1.00 25.69 116 SER A N 1
ATOM 774 C CA . SER A 1 96 ? 22.765 17.782 14.337 1.00 22.48 116 SER A CA 1
ATOM 775 C C . SER A 1 96 ? 22.607 17.359 15.813 1.00 21.58 116 SER A C 1
ATOM 776 O O . SER A 1 96 ? 23.155 17.959 16.738 1.00 22.17 116 SER A O 1
ATOM 779 N N . ILE A 1 97 ? 21.859 16.292 16.003 1.00 19.64 117 ILE A N 1
ATOM 780 C CA . ILE A 1 97 ? 21.526 15.767 17.332 1.00 19.32 117 ILE A CA 1
ATOM 781 C C . ILE A 1 97 ? 21.706 14.268 17.331 1.00 17.69 117 ILE A C 1
ATOM 782 O O . ILE A 1 97 ? 21.302 13.600 16.361 1.00 18.50 117 ILE A O 1
ATOM 787 N N . VAL A 1 98 ? 22.283 13.709 18.410 1.00 17.17 118 VAL A N 1
ATOM 788 C CA . VAL A 1 98 ? 22.204 12.272 18.654 1.00 17.34 118 VAL A CA 1
ATOM 789 C C . VAL A 1 98 ? 21.033 12.018 19.617 1.00 17.10 118 VAL A C 1
ATOM 790 O O . VAL A 1 98 ? 21.051 12.502 20.752 1.00 16.28 118 VAL A O 1
ATOM 794 N N . ALA A 1 99 ? 20.026 11.282 19.161 1.00 16.79 119 ALA A N 1
ATOM 795 C CA . ALA A 1 99 ? 18.872 10.981 19.987 1.00 16.14 119 ALA A CA 1
ATOM 796 C C . ALA A 1 99 ? 19.020 9.550 20.507 1.00 18.19 119 ALA A C 1
ATOM 797 O O . ALA A 1 99 ? 19.154 8.573 19.726 1.00 18.73 119 ALA A O 1
ATOM 799 N N . VAL A 1 100 ? 19.051 9.418 21.828 1.00 16.77 120 VAL A N 1
ATOM 800 C CA . VAL A 1 100 ? 19.212 8.097 22.450 1.00 18.60 120 VAL A CA 1
ATOM 801 C C . VAL A 1 100 ? 17.951 7.755 23.235 1.00 19.13 120 VAL A C 1
ATOM 802 O O . VAL A 1 100 ? 17.478 8.563 24.033 1.00 18.48 120 VAL A O 1
ATOM 806 N N . GLU A 1 101 ? 17.396 6.566 22.997 1.00 19.09 121 GLU A N 1
ATOM 807 C CA A GLU A 1 101 ? 16.255 6.099 23.783 0.50 20.52 121 GLU A CA 1
ATOM 808 C CA B GLU A 1 101 ? 16.244 6.092 23.781 0.50 20.90 121 GLU A CA 1
ATOM 809 C C . GLU A 1 101 ? 16.692 4.962 24.684 1.00 21.81 121 GLU A C 1
ATOM 810 O O . GLU A 1 101 ? 17.331 4.013 24.212 1.00 22.55 121 GLU A O 1
ATOM 821 N N . VAL A 1 102 ? 16.347 5.068 25.970 1.00 21.11 122 VAL A N 1
ATOM 822 C CA . VAL A 1 102 ? 16.654 4.018 26.936 1.00 23.63 122 VAL A CA 1
ATOM 823 C C . VAL A 1 102 ? 15.394 3.497 27.606 1.00 25.57 122 VAL A C 1
ATOM 824 O O . VAL A 1 102 ? 14.470 4.279 27.867 1.00 23.74 122 VAL A O 1
ATOM 828 N N . GLY A 1 103 ? 15.407 2.206 27.935 1.00 28.00 123 GLY A N 1
ATOM 829 C CA . GLY A 1 103 ? 14.384 1.564 28.752 1.00 31.21 123 GLY A CA 1
ATOM 830 C C . GLY A 1 103 ? 15.040 1.283 30.098 1.00 36.70 123 GLY A C 1
ATOM 831 O O . GLY A 1 103 ? 16.179 0.844 30.148 1.00 34.74 123 GLY A O 1
ATOM 840 N N . ALA A 1 105 ? 15.404 -0.196 34.244 1.00 59.16 125 ALA A N 1
ATOM 841 C CA . ALA A 1 105 ? 15.364 -1.471 34.968 1.00 69.42 125 ALA A CA 1
ATOM 842 C C . ALA A 1 105 ? 13.953 -2.024 35.171 1.00 78.74 125 ALA A C 1
ATOM 843 O O . ALA A 1 105 ? 13.700 -3.203 34.889 1.00 70.39 125 ALA A O 1
ATOM 845 N N . ASN A 1 106 ? 13.048 -1.172 35.666 1.00 84.22 126 ASN A N 1
ATOM 846 C CA . ASN A 1 106 ? 11.636 -1.554 35.878 1.00 97.17 126 ASN A CA 1
ATOM 847 C C . ASN A 1 106 ? 10.748 -1.215 34.677 1.00 94.59 126 ASN A C 1
ATOM 848 O O . ASN A 1 106 ? 9.691 -0.565 34.765 1.00 90.35 126 ASN A O 1
ATOM 853 N N . LEU A 1 107 ? 11.264 -1.644 33.535 1.00 84.66 127 LEU A N 1
ATOM 854 C CA . LEU A 1 107 ? 10.462 -2.093 32.425 1.00 72.10 127 LEU A CA 1
ATOM 855 C C . LEU A 1 107 ? 9.653 -1.081 31.581 1.00 51.10 127 LEU A C 1
ATOM 856 O O . LEU A 1 107 ? 10.005 -0.891 30.429 1.00 53.13 127 LEU A O 1
ATOM 861 N N . GLN A 1 108 ? 8.566 -0.488 32.078 1.00 47.29 128 GLN A N 1
ATOM 862 C CA A GLN A 1 108 ? 7.690 0.317 31.212 0.50 45.72 128 GLN A CA 1
ATOM 863 C CA B GLN A 1 108 ? 7.722 0.297 31.162 0.50 44.65 128 GLN A CA 1
ATOM 864 C C . GLN A 1 108 ? 8.415 1.607 30.781 1.00 39.46 128 GLN A C 1
ATOM 865 O O . GLN A 1 108 ? 8.321 2.035 29.639 1.00 36.42 128 GLN A O 1
ATOM 876 N N . THR A 1 109 ? 9.143 2.186 31.716 1.00 37.95 129 THR A N 1
ATOM 877 C CA . THR A 1 109 ? 9.670 3.545 31.548 1.00 33.90 129 THR A CA 1
ATOM 878 C C . THR A 1 109 ? 10.694 3.718 30.419 1.00 35.48 129 THR A C 1
ATOM 879 O O . THR A 1 109 ? 11.706 3.023 30.389 1.00 34.90 129 THR A O 1
ATOM 883 N N . LYS A 1 110 ? 10.437 4.673 29.517 1.00 30.55 130 LYS A N 1
ATOM 884 C CA . LYS A 1 110 ? 11.369 4.998 28.442 1.00 27.82 130 LYS A CA 1
ATOM 885 C C . LYS A 1 110 ? 11.732 6.490 28.479 1.00 24.94 130 LYS A C 1
ATOM 886 O O . LYS A 1 110 ? 10.852 7.324 28.712 1.00 24.01 130 LYS A O 1
ATOM 892 N N . TYR A 1 111 ? 13.009 6.785 28.276 1.00 22.91 131 TYR A N 1
ATOM 893 C CA . TYR A 1 111 ? 13.494 8.167 28.175 1.00 20.50 131 TYR A CA 1
ATOM 894 C C . TYR A 1 111 ? 14.157 8.391 26.838 1.00 19.62 131 TYR A C 1
ATOM 895 O O . TYR A 1 111 ? 14.801 7.474 26.278 1.00 19.09 131 TYR A O 1
ATOM 904 N N . GLN A 1 112 ? 13.974 9.586 26.306 1.00 18.15 132 GLN A N 1
ATOM 905 C CA . GLN A 1 112 ? 14.689 10.027 25.139 1.00 17.68 132 GLN A CA 1
ATOM 906 C C . GLN A 1 112 ? 15.605 11.180 25.527 1.00 16.52 132 GLN A C 1
ATOM 907 O O . GLN A 1 112 ? 15.138 12.208 26.072 1.00 17.57 132 GLN A O 1
ATOM 913 N N . ILE A 1 113 ? 16.879 11.037 25.210 1.00 17.12 133 ILE A N 1
ATOM 914 C CA . ILE A 1 113 ? 17.884 12.049 25.551 1.00 16.32 133 ILE A CA 1
ATOM 915 C C . ILE A 1 113 ? 18.511 12.569 24.258 1.00 16.17 133 ILE A C 1
ATOM 916 O O . ILE A 1 113 ? 18.967 11.780 23.406 1.00 16.67 133 ILE A O 1
ATOM 921 N N . LEU A 1 114 ? 18.549 13.897 24.121 1.00 16.52 134 LEU A N 1
ATOM 922 C CA . LEU A 1 114 ? 19.096 14.567 22.946 1.00 16.53 134 LEU A CA 1
ATOM 923 C C . LEU A 1 114 ? 20.444 15.174 23.304 1.00 18.38 134 LEU A C 1
ATOM 924 O O . LEU A 1 114 ? 20.543 15.927 24.246 1.00 19.15 134 LEU A O 1
ATOM 929 N N . PHE A 1 115 ? 21.470 14.753 22.559 1.00 17.83 135 PHE A N 1
ATOM 930 C CA . PHE A 1 115 ? 22.820 15.211 22.732 1.00 18.81 135 PHE A CA 1
ATOM 931 C C . PHE A 1 115 ? 23.262 16.028 21.516 1.00 19.22 135 PHE A C 1
ATOM 932 O O . PHE A 1 115 ? 22.935 15.676 20.368 1.00 19.85 135 PHE A O 1
ATOM 940 N N . THR A 1 116 ? 24.060 17.067 21.734 1.00 20.37 136 THR A N 1
ATOM 941 C CA . THR A 1 116 ? 24.807 17.665 20.643 1.00 21.14 136 THR A CA 1
ATOM 942 C C . THR A 1 116 ? 25.927 16.685 20.234 1.00 21.02 136 THR A C 1
ATOM 943 O O . THR A 1 116 ? 26.244 15.754 20.983 1.00 19.82 136 THR A O 1
ATOM 947 N N . PRO A 1 117 ? 26.537 16.911 19.065 1.00 23.02 137 PRO A N 1
ATOM 948 C CA . PRO A 1 117 ? 27.597 15.985 18.648 1.00 24.49 137 PRO A CA 1
ATOM 949 C C . PRO A 1 117 ? 28.817 15.998 19.575 1.00 26.92 137 PRO A C 1
ATOM 950 O O . PRO A 1 117 ? 29.613 15.057 19.548 1.00 29.95 137 PRO A O 1
ATOM 954 N N . THR A 1 118 ? 28.970 17.038 20.392 1.00 28.34 138 THR A N 1
ATOM 955 C CA . THR A 1 118 ? 30.056 17.099 21.374 1.00 30.58 138 THR A CA 1
ATOM 956 C C . THR A 1 118 ? 29.628 16.621 22.766 1.00 29.13 138 THR A C 1
ATOM 957 O O . THR A 1 118 ? 30.361 16.774 23.723 1.00 31.29 138 THR A O 1
ATOM 961 N N . GLY A 1 119 ? 28.431 16.071 22.885 1.00 25.46 139 GLY A N 1
ATOM 962 C CA . GLY A 1 119 ? 27.987 15.405 24.114 1.00 25.53 139 GLY A CA 1
ATOM 963 C C . GLY A 1 119 ? 27.262 16.222 25.156 1.00 25.65 139 GLY A C 1
ATOM 964 O O . GLY A 1 119 ? 26.973 15.721 26.254 1.00 27.57 139 GLY A O 1
ATOM 965 N N . GLU A 1 120 ? 26.879 17.449 24.822 1.00 25.74 140 GLU A N 1
ATOM 966 C CA . GLU A 1 120 ? 26.088 18.211 25.764 1.00 25.57 140 GLU A CA 1
ATOM 967 C C . GLU A 1 120 ? 24.644 17.728 25.665 1.00 23.49 140 GLU A C 1
ATOM 968 O O . GLU A 1 120 ? 24.131 17.537 24.576 1.00 23.75 140 GLU A O 1
ATOM 974 N N . ILE A 1 121 ? 24.006 17.533 26.809 1.00 22.60 141 ILE A N 1
ATOM 975 C CA . ILE A 1 121 ? 22.606 17.161 26.818 1.00 21.64 141 ILE A CA 1
ATOM 976 C C . ILE A 1 121 ? 21.768 18.407 26.651 1.00 21.52 141 ILE A C 1
ATOM 977 O O . ILE A 1 121 ? 21.851 19.298 27.482 1.00 23.75 141 ILE A O 1
ATOM 982 N N . ILE A 1 122 ? 20.920 18.451 25.620 1.00 20.65 142 ILE A N 1
ATOM 983 C CA . ILE A 1 122 ? 20.080 19.601 25.390 1.00 23.37 142 ILE A CA 1
ATOM 984 C C . ILE A 1 122 ? 18.626 19.395 25.853 1.00 20.42 142 ILE A C 1
ATOM 985 O O . ILE A 1 122 ? 17.931 20.351 26.146 1.00 20.39 142 ILE A O 1
ATOM 990 N N . ARG A 1 123 ?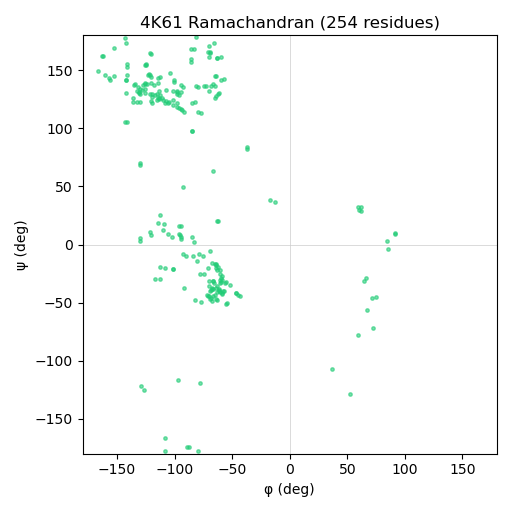 18.207 18.137 25.987 1.00 19.66 143 ARG A N 1
ATOM 991 C CA A ARG A 1 123 ? 16.845 17.841 26.423 0.70 19.14 143 ARG A CA 1
ATOM 992 C CA B ARG A 1 123 ? 16.854 17.835 26.424 0.30 19.76 143 ARG A CA 1
ATOM 993 C C . ARG A 1 123 ? 16.762 16.358 26.796 1.00 18.31 143 ARG A C 1
ATOM 994 O O . ARG A 1 123 ? 17.474 15.507 26.231 1.00 18.63 143 ARG A O 1
ATOM 1009 N N . ALA A 1 124 ? 15.917 16.064 27.764 1.00 18.41 144 ALA A N 1
ATOM 1010 C CA . ALA A 1 124 ? 15.573 14.666 28.079 1.00 18.95 144 ALA A CA 1
ATOM 1011 C C . ALA A 1 124 ? 14.104 14.642 28.426 1.00 19.26 144 ALA A C 1
ATOM 1012 O O . ALA A 1 124 ? 13.591 15.551 29.109 1.00 20.90 144 ALA A O 1
ATOM 1014 N N . ARG A 1 125 ? 13.415 13.593 27.995 1.00 18.95 145 ARG A N 1
ATOM 1015 C CA . ARG A 1 125 ? 12.000 13.460 28.224 1.00 19.88 145 ARG A CA 1
ATOM 1016 C C . ARG A 1 125 ? 11.609 12.027 28.533 1.00 19.66 145 ARG A C 1
ATOM 1017 O O . ARG A 1 125 ? 12.208 11.091 27.986 1.00 19.80 145 ARG A O 1
ATOM 1025 N N . ASN A 1 126 ? 10.615 11.903 29.396 1.00 21.07 146 ASN A N 1
ATOM 1026 C CA . ASN A 1 126 ? 9.956 10.620 29.600 1.00 21.80 146 ASN A CA 1
ATOM 1027 C C . ASN A 1 126 ? 9.031 10.427 28.416 1.00 23.19 146 ASN A C 1
ATOM 1028 O O . ASN A 1 126 ? 8.017 11.131 28.272 1.00 24.84 146 ASN A O 1
ATOM 1033 N N . VAL A 1 127 ? 9.333 9.452 27.586 1.00 23.02 147 VAL A N 1
ATOM 1034 C CA . VAL A 1 127 ? 8.552 9.214 26.372 1.00 25.54 147 VAL A CA 1
ATOM 1035 C C . VAL A 1 127 ? 7.723 7.933 26.434 1.00 27.71 147 VAL A C 1
ATOM 1036 O O . VAL A 1 127 ? 7.250 7.472 25.396 1.00 28.94 147 VAL A O 1
ATOM 1040 N N . THR A 1 128 ? 7.602 7.355 27.619 1.00 29.53 148 THR A N 1
ATOM 1041 C CA . THR A 1 128 ? 6.841 6.121 27.842 1.00 33.65 148 THR A CA 1
ATOM 1042 C C . THR A 1 128 ? 5.491 6.144 27.140 1.00 39.25 148 THR A C 1
ATOM 1043 O O . THR A 1 128 ? 5.078 5.147 26.539 1.00 42.66 148 THR A O 1
ATOM 1047 N N . TYR A 1 129 ? 4.797 7.274 27.223 1.00 38.59 149 TYR A N 1
ATOM 1048 C CA . TYR A 1 129 ? 3.441 7.366 26.700 1.00 42.79 149 TYR A CA 1
ATOM 1049 C C . TYR A 1 129 ? 3.363 8.295 25.486 1.00 43.91 149 TYR A C 1
ATOM 1050 O O . TYR A 1 129 ? 2.305 8.852 25.173 1.00 48.02 149 TYR A O 1
ATOM 1059 N N . THR A 1 130 ? 4.489 8.432 24.798 1.00 44.64 150 THR A N 1
ATOM 1060 C CA . THR A 1 130 ? 4.589 9.176 23.554 1.00 49.01 150 THR A CA 1
ATOM 1061 C C . THR A 1 130 ? 4.605 8.188 22.402 1.00 52.11 150 THR A C 1
ATOM 1062 O O . THR A 1 130 ? 5.439 7.281 22.350 1.00 52.54 150 THR A O 1
ATOM 1066 N N . TYR A 1 131 ? 3.678 8.373 21.470 1.00 58.44 151 TYR A N 1
ATOM 1067 C CA . TYR A 1 131 ? 3.476 7.443 20.361 1.00 65.07 151 TYR A CA 1
ATOM 1068 C C . TYR A 1 131 ? 4.641 7.405 19.341 1.00 63.94 151 TYR A C 1
ATOM 1069 O O . TYR A 1 131 ? 5.146 6.318 18.985 1.00 60.14 151 TYR A O 1
ATOM 1078 N N . ASN A 1 132 ? 5.078 8.585 18.902 1.00 53.34 152 ASN A N 1
ATOM 1079 C CA . ASN A 1 132 ? 6.089 8.690 17.834 1.00 51.51 152 ASN A CA 1
ATOM 1080 C C . ASN A 1 132 ? 7.206 9.639 18.264 1.00 39.49 152 ASN A C 1
ATOM 1081 O O . ASN A 1 132 ? 7.321 10.752 17.753 1.00 35.72 152 ASN A O 1
ATOM 1086 N N . PRO A 1 133 ? 8.003 9.216 19.257 1.00 39.15 153 PRO A N 1
ATOM 1087 C CA . PRO A 1 133 ? 8.984 10.113 19.899 1.00 38.65 153 PRO A CA 1
ATOM 1088 C C . PRO A 1 133 ? 10.070 10.700 18.979 1.00 32.44 153 PRO A C 1
ATOM 1089 O O . PRO A 1 133 ? 10.575 11.797 19.268 1.00 36.36 153 PRO A O 1
ATOM 1093 N N . LEU A 1 134 ? 10.387 10.015 17.885 1.00 32.69 154 LEU A N 1
ATOM 1094 C CA . LEU A 1 134 ? 11.317 10.580 16.881 1.00 31.13 154 LEU A CA 1
ATOM 1095 C C . LEU A 1 134 ? 10.609 11.299 15.753 1.00 35.13 154 LEU A C 1
ATOM 1096 O O . LEU A 1 134 ? 11.250 11.808 14.829 1.00 33.38 154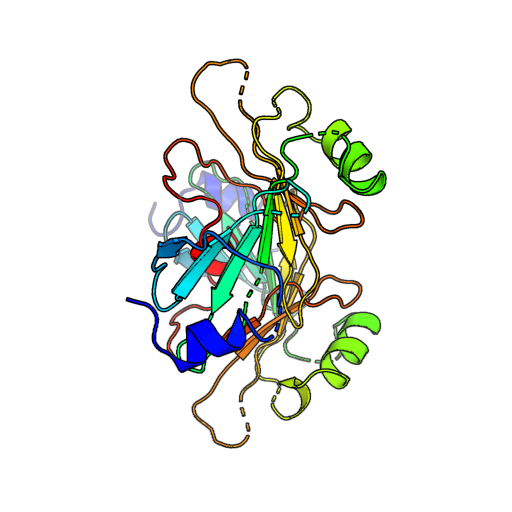 LEU A O 1
ATOM 1101 N N . GLY A 1 135 ? 9.285 11.414 15.859 1.00 36.39 155 GLY A N 1
ATOM 1102 C CA . GLY A 1 135 ? 8.522 12.159 14.890 1.00 34.92 155 GLY A CA 1
ATOM 1103 C C . GLY A 1 135 ? 8.818 13.638 14.879 1.00 32.46 155 GLY A C 1
ATOM 1104 O O . GLY A 1 135 ? 9.491 14.181 15.748 1.00 35.68 155 GLY A O 1
ATOM 1105 N N . ALA A 1 136 ? 8.223 14.303 13.897 1.00 33.82 156 ALA A N 1
ATOM 1106 C CA . ALA A 1 136 ? 8.430 15.730 13.628 1.00 33.01 156 ALA A CA 1
ATOM 1107 C C . ALA A 1 136 ? 8.135 16.677 14.808 1.00 38.49 156 ALA A C 1
ATOM 1108 O O . ALA A 1 136 ? 8.767 17.742 14.943 1.00 40.16 156 ALA A O 1
ATOM 1110 N N . ALA A 1 137 ? 7.152 16.315 15.626 1.00 47.56 157 ALA A N 1
ATOM 1111 C CA . ALA A 1 137 ? 6.721 17.161 16.751 1.00 48.66 157 ALA A CA 1
ATOM 1112 C C . ALA A 1 137 ? 7.863 17.410 17.748 1.00 47.25 157 ALA A C 1
ATOM 1113 O O . ALA A 1 137 ? 7.935 18.474 18.368 1.00 45.24 157 ALA A O 1
ATOM 1115 N N . THR A 1 138 ? 8.763 16.436 17.860 1.00 41.55 158 THR A N 1
ATOM 1116 C CA . THR A 1 138 ? 9.926 16.525 18.764 1.00 39.51 158 THR A CA 1
ATOM 1117 C C . THR A 1 138 ? 10.913 17.580 18.321 1.00 40.22 158 THR A C 1
ATOM 1118 O O . THR A 1 138 ? 11.454 18.332 19.133 1.00 45.21 158 THR A O 1
ATOM 1122 N N . PHE A 1 139 ? 11.114 17.691 17.015 1.00 35.25 159 PHE A N 1
ATOM 1123 C CA . PHE A 1 139 ? 12.229 18.471 16.522 1.00 35.35 159 PHE A CA 1
ATOM 1124 C C . PHE A 1 139 ? 11.877 19.733 15.786 1.00 38.39 159 PHE A C 1
ATOM 1125 O O . PHE A 1 139 ? 12.666 20.689 15.782 1.00 39.48 159 PHE A O 1
ATOM 1133 N N . LEU A 1 140 ? 10.728 19.756 15.127 1.00 40.93 160 LEU A N 1
ATOM 1134 C CA . LEU A 1 140 ? 10.513 20.806 14.115 1.00 42.97 160 LEU A CA 1
ATOM 1135 C C . LEU A 1 140 ? 9.662 21.998 14.589 1.00 48.99 160 LEU A C 1
ATOM 1136 O O . LEU A 1 140 ? 9.167 21.998 15.708 1.00 49.65 160 LEU A O 1
ATOM 1142 N N . TRP B 1 3 ? -1.975 29.721 45.317 1.00 110.13 23 TRP B N 1
ATOM 1143 C CA . TRP B 1 3 ? -2.089 28.517 44.427 1.00 107.16 23 TRP B CA 1
ATOM 1144 C C . TRP B 1 3 ? -0.711 28.000 43.935 1.00 86.33 23 TRP B C 1
ATOM 1145 O O . TRP B 1 3 ? -0.531 27.584 42.773 1.00 82.51 23 TRP B O 1
ATOM 1156 N N . ALA B 1 4 ? 0.251 28.065 44.854 1.00 70.35 24 ALA B N 1
ATOM 1157 C CA . ALA B 1 4 ? 1.452 27.223 44.839 1.00 58.52 24 ALA B CA 1
ATOM 1158 C C . ALA B 1 4 ? 1.513 26.535 46.192 1.00 52.30 24 ALA B C 1
ATOM 1159 O O . ALA B 1 4 ? 1.389 27.200 47.211 1.00 52.86 24 ALA B O 1
ATOM 1161 N N . PRO B 1 5 ? 1.696 25.205 46.213 1.00 51.03 25 PRO B N 1
ATOM 1162 C CA . PRO B 1 5 ? 1.767 24.504 47.490 1.00 53.41 25 PRO B CA 1
ATOM 1163 C C . PRO B 1 5 ? 2.956 24.931 48.337 1.00 50.37 25 PRO B C 1
ATOM 1164 O O . PRO B 1 5 ? 3.924 25.480 47.816 1.00 47.32 25 PRO B O 1
ATOM 1168 N N . ALA B 1 6 ? 2.875 24.657 49.633 1.00 50.88 26 ALA B N 1
ATOM 1169 C CA . ALA B 1 6 ? 3.875 25.103 50.589 1.00 49.57 26 ALA B CA 1
ATOM 1170 C C . ALA B 1 6 ? 5.263 24.578 50.257 1.00 46.61 26 ALA B C 1
ATOM 1171 O O . ALA B 1 6 ? 6.242 25.323 50.364 1.00 43.68 26 ALA B O 1
ATOM 1173 N N . ASP B 1 7 ? 5.370 23.312 49.863 1.00 46.81 27 ASP B N 1
ATOM 1174 C CA . ASP B 1 7 ? 6.691 22.739 49.552 1.00 44.55 27 ASP B CA 1
ATOM 1175 C C . ASP B 1 7 ? 7.342 23.376 48.316 1.00 41.18 27 ASP B C 1
ATOM 1176 O O . ASP B 1 7 ? 8.562 23.464 48.238 1.00 36.94 27 ASP B O 1
ATOM 1181 N N . VAL B 1 8 ? 6.527 23.808 47.354 1.00 40.63 28 VAL B N 1
ATOM 1182 C CA . VAL B 1 8 ? 7.041 24.541 46.190 1.00 36.73 28 VAL B CA 1
ATOM 1183 C C . VAL B 1 8 ? 7.502 25.943 46.593 1.00 35.35 28 VAL B C 1
ATOM 1184 O O . VAL B 1 8 ? 8.565 26.392 46.195 1.00 33.63 28 VAL B O 1
ATOM 1188 N N . GLN B 1 9 ? 6.712 26.631 47.403 1.00 37.00 29 GLN B N 1
ATOM 1189 C CA . GLN B 1 9 ? 7.123 27.952 47.882 1.00 37.09 29 GLN B CA 1
ATOM 1190 C C . GLN B 1 9 ? 8.411 27.838 48.696 1.00 34.86 29 GLN B C 1
ATOM 1191 O O . GLN B 1 9 ? 9.285 28.680 48.569 1.00 34.10 29 GLN B O 1
ATOM 1197 N N . ALA B 1 10 ? 8.531 26.769 49.488 1.00 36.11 30 ALA B N 1
ATOM 1198 C CA . ALA B 1 10 ? 9.738 26.535 50.306 1.00 34.09 30 ALA B CA 1
ATOM 1199 C C . ALA B 1 10 ? 10.933 26.255 49.417 1.00 30.77 30 ALA B C 1
ATOM 1200 O O . ALA B 1 10 ? 12.058 26.693 49.716 1.00 30.05 30 ALA B O 1
ATOM 1202 N N . ALA B 1 11 ? 10.709 25.514 48.331 1.00 29.79 31 ALA B N 1
ATOM 1203 C CA . ALA B 1 11 ? 11.802 25.194 47.427 1.00 27.07 31 ALA B CA 1
ATOM 1204 C C . ALA B 1 11 ? 12.359 26.482 46.796 1.00 26.64 31 ALA B C 1
ATOM 1205 O O . ALA B 1 11 ? 13.557 26.600 46.633 1.00 24.99 31 ALA B O 1
ATOM 1207 N N . LEU B 1 12 ? 11.481 27.415 46.416 1.00 26.64 32 LEU B N 1
ATOM 1208 C CA . LEU B 1 12 ? 11.939 28.689 45.844 1.00 27.26 32 LEU B CA 1
ATOM 1209 C C . LEU B 1 12 ? 12.726 29.511 46.887 1.00 27.24 32 LEU B C 1
ATOM 1210 O O . LEU B 1 12 ? 13.788 30.049 46.579 1.00 26.04 32 LEU B O 1
ATOM 1215 N N . LYS B 1 13 ? 12.204 29.559 48.106 1.00 27.84 33 LYS B N 1
ATOM 1216 C CA A LYS B 1 13 ? 12.834 30.335 49.170 0.50 30.04 33 LYS B CA 1
ATOM 1217 C CA B LYS B 1 13 ? 12.839 30.334 49.176 0.50 29.85 33 LYS B CA 1
ATOM 1218 C C . LYS B 1 13 ? 14.217 29.756 49.491 1.00 28.06 33 LYS B C 1
ATOM 1219 O O . LYS B 1 13 ? 15.161 30.480 49.776 1.00 26.88 33 LYS B O 1
ATOM 1230 N N . LYS B 1 14 ? 14.356 28.440 49.411 1.00 28.28 34 LYS B N 1
ATOM 1231 C CA . LYS B 1 14 ? 15.676 27.826 49.538 1.00 26.76 34 LYS B CA 1
ATOM 1232 C C . LYS B 1 14 ? 16.672 28.243 48.427 1.00 25.39 34 LYS B C 1
ATOM 1233 O O . LYS B 1 14 ? 17.837 28.514 48.728 1.00 23.81 34 LYS B O 1
ATOM 1247 N N . TYR B 1 16 ? 16.430 30.962 46.504 1.00 23.13 36 TYR B N 1
ATOM 1248 C CA . TYR B 1 16 ? 16.534 32.425 46.498 1.00 23.74 36 TYR B CA 1
ATOM 1249 C C . TYR B 1 16 ? 15.992 33.027 47.793 1.00 23.43 36 TYR B C 1
ATOM 1250 O O . TYR B 1 16 ? 14.846 33.512 47.847 1.00 25.26 36 TYR B O 1
ATOM 1259 N N . PRO B 1 17 ? 16.829 33.046 48.849 1.00 23.83 37 PRO B N 1
ATOM 1260 C CA . PRO B 1 17 ? 16.336 33.513 50.136 1.00 24.96 37 PRO B CA 1
ATOM 1261 C C . PRO B 1 17 ? 15.939 34.984 50.113 1.00 25.99 37 PRO B C 1
ATOM 1262 O O . PRO B 1 17 ? 15.185 35.393 50.969 1.00 29.62 37 PRO B O 1
ATOM 1266 N N . THR B 1 18 ? 16.437 35.753 49.152 1.00 25.68 38 THR B N 1
ATOM 1267 C CA . THR B 1 18 ? 16.124 37.185 49.098 1.00 28.76 38 THR B CA 1
ATOM 1268 C C . THR B 1 18 ? 15.128 37.525 47.994 1.00 30.19 38 THR B C 1
ATOM 1269 O O . THR B 1 18 ? 14.843 38.717 47.763 1.00 30.25 38 THR B O 1
ATOM 1273 N N . ALA B 1 19 ? 14.533 36.520 47.349 1.00 27.66 39 ALA B N 1
ATOM 1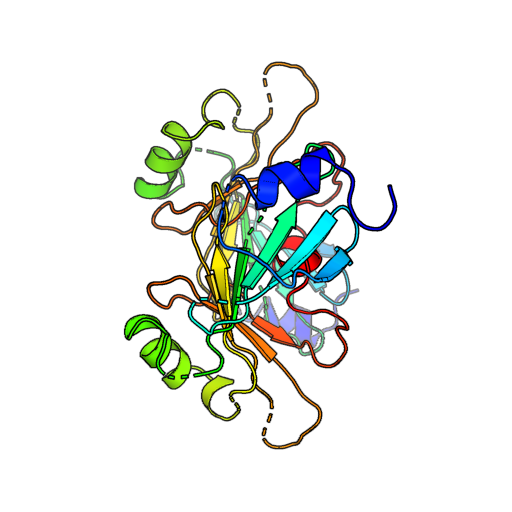274 C CA . ALA B 1 19 ? 13.429 36.812 46.416 1.00 29.53 39 ALA B CA 1
ATOM 1275 C C . ALA B 1 19 ? 12.248 37.351 47.183 1.00 32.24 39 ALA B C 1
ATOM 1276 O O . ALA B 1 19 ? 11.916 36.859 48.258 1.00 33.24 39 ALA B O 1
ATOM 1278 N N . ASP B 1 20 ? 11.597 38.372 46.638 1.00 34.06 40 ASP B N 1
ATOM 1279 C CA A ASP B 1 20 ? 10.333 38.819 47.209 0.50 37.85 40 ASP B CA 1
ATOM 1280 C CA B ASP B 1 20 ? 10.345 38.858 47.215 0.50 37.66 40 ASP B CA 1
ATOM 1281 C C . ASP B 1 20 ? 9.448 39.322 46.086 1.00 37.33 40 ASP B C 1
ATOM 1282 O O . ASP B 1 20 ? 9.851 39.318 44.909 1.00 35.78 40 ASP B O 1
ATOM 1291 N N . GLY B 1 21 ? 8.219 39.664 46.416 1.00 38.89 41 GLY B N 1
ATOM 1292 C CA . GLY B 1 21 ? 7.277 40.063 45.404 1.00 40.79 41 GLY B CA 1
ATOM 1293 C C . GLY B 1 21 ? 6.988 38.973 44.393 1.00 38.77 41 GLY B C 1
ATOM 1294 O O . GLY B 1 21 ? 6.671 39.263 43.240 1.00 40.76 41 GLY B O 1
ATOM 1295 N N . VAL B 1 22 ? 7.034 37.727 44.830 1.00 36.64 42 VAL B N 1
ATOM 1296 C CA . VAL B 1 22 ? 6.859 36.614 43.922 1.00 35.79 42 VAL B CA 1
ATOM 1297 C C . VAL B 1 22 ? 5.417 36.509 43.416 1.00 37.40 42 VAL B C 1
ATOM 1298 O O . VAL B 1 22 ? 4.477 36.615 44.183 1.00 39.83 42 VAL B O 1
ATOM 1302 N N . ALA B 1 23 ? 5.255 36.354 42.106 1.00 38.01 43 ALA B N 1
ATOM 1303 C CA . ALA B 1 23 ? 3.947 36.074 41.503 1.00 40.85 43 ALA B CA 1
ATOM 1304 C C . ALA B 1 23 ? 3.950 34.636 40.973 1.00 39.87 43 ALA B C 1
ATOM 1305 O O . ALA B 1 23 ? 4.813 34.270 40.197 1.00 37.00 43 ALA B O 1
ATOM 1307 N N . TRP B 1 24 ? 2.989 33.835 41.415 1.00 39.29 44 TRP B N 1
ATOM 1308 C CA . TRP B 1 24 ? 2.908 32.431 41.022 1.00 37.58 44 TRP B CA 1
ATOM 1309 C C . TRP B 1 24 ? 1.869 32.211 39.925 1.00 39.01 44 TRP B C 1
ATOM 1310 O O . TRP B 1 24 ? 0.812 32.834 39.927 1.00 40.11 44 TRP B O 1
ATOM 1321 N N . SER B 1 25 ? 2.198 31.331 38.987 1.00 37.11 45 SER B N 1
ATOM 1322 C CA . SER B 1 25 ? 1.264 30.916 37.950 1.00 39.59 45 SER B CA 1
ATOM 1323 C C . SER B 1 25 ? 1.463 29.435 37.649 1.00 39.10 45 SER B C 1
ATOM 1324 O O . SER B 1 25 ? 2.294 28.774 38.262 1.00 36.17 45 SER B O 1
ATOM 1327 N N . HIS B 1 26 ? 0.650 28.893 36.744 1.00 41.46 46 HIS B N 1
ATOM 1328 C CA A HIS B 1 26 ? 0.918 27.534 36.309 0.60 40.63 46 HIS B CA 1
ATOM 1329 C CA B HIS B 1 26 ? 0.778 27.507 36.291 0.40 41.20 46 HIS B CA 1
ATOM 1330 C C . HIS B 1 26 ? 1.103 27.485 34.804 1.00 39.89 46 HIS B C 1
ATOM 1331 O O . HIS B 1 26 ? 0.575 28.312 34.049 1.00 42.08 46 HIS B O 1
ATOM 1344 N N . ASP B 1 27 ? 1.896 26.503 34.391 1.00 36.98 47 ASP B N 1
ATOM 1345 C CA . ASP B 1 27 ? 2.225 26.299 33.000 1.00 35.89 47 ASP B CA 1
ATOM 1346 C C . ASP B 1 27 ? 2.245 24.796 32.789 1.00 35.85 47 ASP B C 1
ATOM 1347 O O . ASP B 1 27 ? 3.140 24.104 33.242 1.00 33.42 47 ASP B O 1
ATOM 1352 N N . GLU B 1 28 ? 1.213 24.281 32.135 1.00 38.61 48 GLU B N 1
ATOM 1353 C CA . GLU B 1 28 ? 0.981 22.840 32.139 1.00 40.53 48 GLU B CA 1
ATOM 1354 C C . GLU B 1 28 ? 0.967 22.325 33.582 1.00 40.65 48 GLU B C 1
ATOM 1355 O O . GLU B 1 28 ? 0.227 22.850 34.419 1.00 41.34 48 GLU B O 1
ATOM 1361 N N . SER B 1 29 ? 1.749 21.284 33.866 1.00 41.20 49 SER B N 1
ATOM 1362 C CA . SER B 1 29 ? 1.807 20.689 35.211 1.00 42.67 49 SER B CA 1
ATOM 1363 C C . SER B 1 29 ? 2.806 21.420 36.136 1.00 38.02 49 SER B C 1
ATOM 1364 O O . SER B 1 29 ? 3.036 20.977 37.274 1.00 37.27 49 SER B O 1
ATOM 1367 N N . TYR B 1 30 ? 3.390 22.539 35.689 1.00 35.53 50 TYR B N 1
ATOM 1368 C CA . TYR B 1 30 ? 4.454 23.191 36.453 1.00 33.90 50 TYR B CA 1
ATOM 1369 C C . TYR B 1 30 ? 3.934 24.426 37.163 1.00 34.81 50 TYR B C 1
ATOM 1370 O O . TYR B 1 30 ? 3.012 25.083 36.683 1.00 37.79 50 TYR B O 1
ATOM 1379 N N . TYR B 1 31 ? 4.509 24.709 38.326 1.00 33.36 51 TYR B N 1
ATOM 1380 C CA . TYR B 1 31 ? 4.279 25.971 39.012 1.00 33.49 51 TYR B CA 1
ATOM 1381 C C . TYR B 1 31 ? 5.376 26.918 38.586 1.00 32.35 51 TYR B C 1
ATOM 1382 O O . TYR B 1 31 ? 6.558 26.520 38.550 1.00 31.80 51 TYR B O 1
ATOM 1391 N N . VAL B 1 32 ? 5.014 28.157 38.267 1.00 31.96 52 VAL B N 1
ATOM 1392 C CA . VAL B 1 32 ? 5.993 29.116 37.806 1.00 30.11 52 VAL B CA 1
ATOM 1393 C C . VAL B 1 32 ? 6.029 30.301 38.766 1.00 30.40 52 VAL B C 1
ATOM 1394 O O . VAL B 1 32 ? 5.001 30.956 39.019 1.00 31.91 52 VAL B O 1
ATOM 1398 N N . ALA B 1 33 ? 7.216 30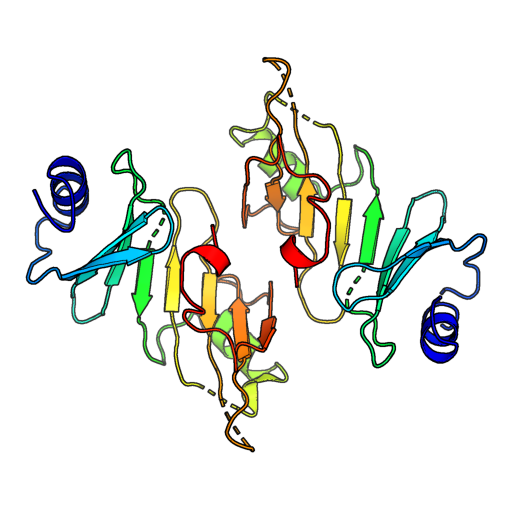.544 39.314 1.00 28.40 53 ALA B N 1
ATOM 1399 C CA . ALA B 1 33 ? 7.488 31.733 40.111 1.00 28.63 53 ALA B CA 1
ATOM 1400 C C . ALA B 1 33 ? 8.087 32.819 39.244 1.00 29.19 53 ALA B C 1
ATOM 1401 O O . ALA B 1 33 ? 9.041 32.578 38.518 1.00 29.57 53 ALA B O 1
ATOM 1403 N N . ASP B 1 34 ? 7.540 34.028 39.357 1.00 30.17 54 ASP B N 1
ATOM 1404 C CA . ASP B 1 34 ? 8.053 35.180 38.652 1.00 30.76 54 ASP B CA 1
ATOM 1405 C C . ASP B 1 34 ? 8.429 36.248 39.671 1.00 31.06 54 ASP B C 1
ATOM 1406 O O . ASP B 1 34 ? 7.627 36.618 40.528 1.00 32.71 54 ASP B O 1
ATOM 1411 N N . PHE B 1 35 ? 9.642 36.752 39.545 1.00 30.41 55 PHE B N 1
ATOM 1412 C CA . PHE B 1 35 ? 10.179 37.675 40.520 1.00 30.86 55 PHE B CA 1
ATOM 1413 C C . PHE B 1 35 ? 11.376 38.402 39.945 1.00 30.76 55 PHE B C 1
ATOM 1414 O O . PHE B 1 35 ? 12.005 37.939 38.988 1.00 28.39 55 PHE B O 1
ATOM 1422 N N . LEU B 1 36 ? 11.739 39.515 40.580 1.00 31.75 56 LEU B N 1
ATOM 1423 C CA . LEU B 1 36 ? 12.978 40.213 40.223 1.00 32.88 56 LEU B CA 1
ATOM 1424 C C . LEU B 1 36 ? 14.198 39.676 40.975 1.00 31.46 56 LEU B C 1
ATOM 1425 O O . LEU B 1 36 ? 14.129 39.424 42.171 1.00 34.25 56 LEU B O 1
ATOM 1438 N N . ASN B 1 38 ? 18.197 40.872 41.196 1.00 30.14 58 ASN B N 1
ATOM 1439 C CA . ASN B 1 38 ? 19.174 41.851 40.749 1.00 32.39 58 ASN B CA 1
ATOM 1440 C C . ASN B 1 38 ? 18.696 42.707 39.593 1.00 35.44 58 ASN B C 1
ATOM 1441 O O . ASN B 1 38 ? 19.464 43.054 38.711 1.00 38.87 58 ASN B O 1
ATOM 1446 N N . GLY B 1 39 ? 17.415 43.058 39.592 1.00 35.53 59 GLY B N 1
ATOM 1447 C CA . GLY B 1 39 ? 16.870 43.903 38.552 1.00 37.37 59 GLY B CA 1
ATOM 1448 C C . GLY B 1 39 ? 16.429 43.202 37.297 1.00 34.73 59 GLY B C 1
ATOM 1449 O O . GLY B 1 39 ? 15.853 43.844 36.422 1.00 35.85 59 GLY B O 1
ATOM 1450 N N . PHE B 1 40 ? 16.636 41.884 37.209 1.00 31.14 60 PHE B N 1
ATOM 1451 C CA . PHE B 1 40 ? 16.271 41.109 36.021 1.00 29.63 60 PHE B CA 1
ATOM 1452 C C . PHE B 1 40 ? 15.056 40.248 36.332 1.00 27.49 60 PHE B C 1
ATOM 1453 O O . PHE B 1 40 ? 15.016 39.603 37.380 1.00 26.41 60 PHE B O 1
ATOM 1461 N N . ASP B 1 41 ? 14.059 40.256 35.446 1.00 28.29 61 ASP B N 1
ATOM 1462 C CA . ASP B 1 41 ? 12.912 39.367 35.590 1.00 29.04 61 ASP B CA 1
ATOM 1463 C C . ASP B 1 41 ? 13.406 37.931 35.501 1.00 25.32 61 ASP B C 1
ATOM 1464 O O . ASP B 1 41 ? 14.133 37.556 34.588 1.00 23.57 61 ASP B O 1
ATOM 1469 N N . THR B 1 42 ? 13.002 37.137 36.487 1.00 24.83 62 THR B N 1
ATOM 1470 C CA . THR B 1 42 ? 13.453 35.775 36.631 1.00 22.82 62 THR B CA 1
ATOM 1471 C C . THR B 1 42 ? 12.212 34.896 36.808 1.00 23.50 62 THR B C 1
ATOM 1472 O O . THR B 1 42 ? 11.328 35.209 37.603 1.00 25.11 62 THR B O 1
ATOM 1476 N N . LYS B 1 43 ? 12.177 33.796 36.085 1.00 23.27 63 LYS B N 1
ATOM 1477 C CA . LYS B 1 43 ? 11.103 32.812 36.238 1.00 23.79 63 LYS B CA 1
ATOM 1478 C C . LYS B 1 43 ? 11.692 31.452 36.510 1.00 22.25 63 LYS B C 1
ATOM 1479 O O . LYS B 1 43 ? 12.703 31.063 35.914 1.00 21.91 63 LYS B O 1
ATOM 1485 N N . VAL B 1 44 ? 11.069 30.722 37.428 1.00 22.26 64 VAL B N 1
ATOM 1486 C CA . VAL B 1 44 ? 11.529 29.377 37.796 1.00 21.47 64 VAL B CA 1
ATOM 1487 C C . VAL B 1 44 ? 10.331 28.438 37.735 1.00 24.01 64 VAL B C 1
ATOM 1488 O O . VAL B 1 44 ? 9.284 28.721 38.336 1.00 24.54 64 VAL B O 1
ATOM 1492 N N . TRP B 1 45 ? 10.511 27.314 37.033 1.00 22.91 65 TRP B N 1
ATOM 1493 C CA . TRP B 1 45 ? 9.499 26.274 36.891 1.00 24.29 65 TRP B CA 1
ATOM 1494 C C . TRP B 1 45 ? 9.763 25.152 37.884 1.00 24.94 65 TRP B C 1
ATOM 1495 O O . TRP B 1 45 ? 10.882 24.639 37.957 1.00 23.05 65 TRP B O 1
ATOM 1506 N N . PHE B 1 46 ? 8.736 24.766 38.628 1.00 25.02 66 PHE B N 1
ATOM 1507 C CA . PHE B 1 46 ? 8.791 23.645 39.577 1.00 27.13 66 PHE B CA 1
ATOM 1508 C C . PHE B 1 46 ? 7.811 22.543 39.195 1.00 28.95 66 PHE B C 1
ATOM 1509 O O . PHE B 1 46 ? 6.655 22.820 38.843 1.00 31.22 66 PHE B O 1
ATOM 1517 N N . ASP B 1 47 ? 8.256 21.296 39.287 1.00 30.56 67 ASP B N 1
ATOM 1518 C CA . ASP B 1 47 ? 7.335 20.157 39.091 1.00 35.10 67 ASP B CA 1
ATOM 1519 C C . ASP B 1 47 ? 6.530 19.846 40.368 1.00 38.20 67 ASP B C 1
ATOM 1520 O O . ASP B 1 47 ? 6.657 20.541 41.384 1.00 36.73 67 ASP B O 1
ATOM 1525 N N . GLY B 1 48 ? 5.655 18.848 40.286 1.00 42.75 68 GLY B N 1
ATOM 1526 C CA . GLY B 1 48 ? 4.800 18.473 41.414 1.00 46.52 68 GLY B CA 1
ATOM 1527 C C . GLY B 1 48 ? 5.559 17.963 42.631 1.00 48.51 68 GLY B C 1
ATOM 1528 O O . GLY B 1 48 ? 5.013 17.939 43.725 1.00 51.59 68 GLY B O 1
ATOM 1529 N N . GLN B 1 49 ? 6.824 17.582 42.454 1.00 43.50 69 GLN B N 1
ATOM 1530 C CA . GLN B 1 49 ? 7.674 17.211 43.586 1.00 44.70 69 GLN B CA 1
ATOM 1531 C C . GLN B 1 49 ? 8.522 18.378 44.092 1.00 38.58 69 GLN B C 1
ATOM 1532 O O . GLN B 1 49 ? 9.462 18.174 44.851 1.00 37.75 69 GLN B O 1
ATOM 1538 N N . ALA B 1 50 ? 8.168 19.599 43.706 1.00 36.29 70 ALA B N 1
ATOM 1539 C CA . ALA B 1 50 ? 8.904 20.818 44.123 1.00 34.05 70 ALA B CA 1
ATOM 1540 C C . ALA B 1 50 ? 10.365 20.820 43.688 1.00 31.18 70 ALA B C 1
ATOM 1541 O O . ALA B 1 50 ? 11.229 21.425 44.336 1.00 30.86 70 ALA B O 1
ATOM 1543 N N . GLN B 1 51 ? 10.654 20.166 42.571 1.00 29.99 71 GLN B N 1
ATOM 1544 C CA . GLN B 1 51 ? 11.992 20.225 42.000 1.00 29.65 71 GLN B CA 1
ATOM 1545 C C . GLN B 1 51 ? 12.006 21.263 40.893 1.00 26.97 71 GLN B C 1
ATOM 1546 O O . GLN B 1 51 ? 11.130 21.251 40.017 1.00 28.28 71 GLN B O 1
ATOM 1552 N N . TRP B 1 52 ? 13.001 22.153 40.905 1.00 24.94 72 TRP B N 1
ATOM 1553 C CA . TRP B 1 52 ? 13.083 23.123 39.815 1.00 23.21 72 TRP B CA 1
ATOM 1554 C C . TRP B 1 52 ? 13.542 22.431 38.541 1.00 23.29 72 TRP B C 1
ATOM 1555 O O . TRP B 1 52 ? 14.423 21.554 38.570 1.00 23.64 72 TRP B O 1
ATOM 1566 N N . VAL B 1 53 ? 12.886 22.757 37.432 1.00 23.06 73 VAL B N 1
ATOM 1567 C CA . VAL B 1 53 ? 13.197 22.116 36.135 1.00 22.02 73 VAL B CA 1
ATOM 1568 C C . VAL B 1 53 ? 13.620 23.083 35.037 1.00 21.85 73 VAL B C 1
ATOM 1569 O O . VAL B 1 53 ? 14.187 22.658 34.031 1.00 21.55 73 VAL B O 1
ATOM 1581 N N . GLN B 1 55 ? 14.811 27.535 34.608 1.00 19.29 75 GLN B N 1
ATOM 1582 C CA . GLN B 1 55 ? 14.829 28.940 34.980 1.00 20.01 75 GLN B CA 1
ATOM 1583 C C . GLN B 1 55 ? 15.062 29.800 33.752 1.00 20.79 75 GLN B C 1
ATOM 1584 O O . GLN B 1 55 ? 15.827 29.447 32.873 1.00 22.79 75 GLN B O 1
ATOM 1590 N N . GLN B 1 56 ? 14.431 30.965 33.730 1.00 20.55 76 GLN B N 1
ATOM 1591 C CA . GLN B 1 56 ? 14.647 31.951 32.670 1.00 20.93 76 GLN B CA 1
ATOM 1592 C C . GLN B 1 56 ? 14.978 33.311 33.250 1.00 21.04 76 GLN B C 1
ATOM 1593 O O . GLN B 1 56 ? 14.341 33.783 34.169 1.00 22.67 76 GLN B O 1
ATOM 1599 N N . THR B 1 57 ? 16.018 33.908 32.694 1.00 20.77 77 THR B N 1
ATOM 1600 C CA . THR B 1 57 ? 16.381 35.265 33.022 1.00 21.94 77 THR B CA 1
ATOM 1601 C C . THR B 1 57 ? 16.159 36.128 31.779 1.00 23.86 77 THR B C 1
ATOM 1602 O O . THR B 1 57 ? 16.693 35.856 30.697 1.00 24.00 77 THR B O 1
ATOM 1606 N N . ASP B 1 58 ? 15.386 37.193 31.958 1.00 26.46 78 ASP B N 1
ATOM 1607 C CA . ASP B 1 58 ? 15.073 38.105 30.873 1.00 29.83 78 ASP B CA 1
ATOM 1608 C C . ASP B 1 58 ? 16.165 39.152 30.700 1.00 30.26 78 ASP B C 1
ATOM 1609 O O . ASP B 1 58 ? 16.195 40.174 31.393 1.00 32.25 78 ASP B O 1
ATOM 1614 N N . TRP B 1 59 ? 17.051 38.888 29.755 1.00 29.16 79 TRP B N 1
ATOM 1615 C CA . TRP B 1 59 ? 18.198 39.725 29.496 1.00 32.82 79 TRP B CA 1
ATOM 1616 C C . TRP B 1 59 ? 17.810 40.965 28.712 1.00 37.35 79 TRP B C 1
ATOM 1617 O O . TRP B 1 59 ? 18.490 41.959 28.799 1.00 36.89 79 TRP B O 1
ATOM 1628 N N . GLU B 1 60 ? 16.725 40.876 27.957 1.00 41.63 80 GLU B N 1
ATOM 1629 C CA . GLU B 1 60 ? 16.175 41.985 27.176 1.00 55.10 80 GLU B CA 1
ATOM 1630 C C . GLU B 1 60 ? 16.995 42.387 25.940 1.00 59.38 80 GLU B C 1
ATOM 1631 O O . GLU B 1 60 ? 16.403 42.584 24.881 1.00 59.73 80 GLU B O 1
ATOM 1637 N N . THR B 1 61 ? 18.322 42.526 26.061 1.00 59.33 81 THR B N 1
ATOM 1638 C CA . THR B 1 61 ? 19.178 42.881 24.903 1.00 57.89 81 THR B CA 1
ATOM 1639 C C . THR B 1 61 ? 20.363 41.932 24.663 1.00 51.46 81 THR B C 1
ATOM 1640 O O . THR B 1 61 ? 20.731 41.127 25.533 1.00 51.89 81 THR B O 1
ATOM 1652 N N . ASP B 1 63 ? 23.327 42.701 24.444 1.00 50.39 83 ASP B N 1
ATOM 1653 C CA . ASP B 1 63 ? 24.451 43.114 25.302 1.00 57.89 83 ASP B CA 1
ATOM 1654 C C . ASP B 1 63 ? 24.868 42.024 26.289 1.00 51.91 83 ASP B C 1
ATOM 1655 O O . ASP B 1 63 ? 26.033 41.950 26.678 1.00 49.44 83 ASP B O 1
ATOM 1660 N N . GLU B 1 64 ? 23.901 41.214 26.712 1.00 43.88 84 GLU B N 1
ATOM 1661 C CA . GLU B 1 64 ? 24.093 40.235 27.764 1.00 42.00 84 GLU B CA 1
ATOM 1662 C C . GLU B 1 64 ? 24.548 38.845 27.290 1.00 37.07 84 GLU B C 1
ATOM 1663 O O . GLU B 1 64 ? 24.908 38.028 28.114 1.00 37.75 84 GLU B O 1
ATOM 1669 N N . VAL B 1 65 ? 24.541 38.572 25.987 1.00 37.15 85 VAL B N 1
ATOM 1670 C CA . VAL B 1 65 ? 24.805 37.210 25.505 1.00 35.47 85 VAL B CA 1
ATOM 1671 C C . VAL B 1 65 ? 26.298 36.931 25.340 1.00 37.50 85 VAL B C 1
ATOM 1672 O O . VAL B 1 65 ? 27.099 37.871 25.210 1.00 39.82 85 VAL B O 1
ATOM 1676 N N . PRO B 1 66 ? 26.681 35.641 25.320 1.00 36.40 86 PRO B N 1
ATOM 1677 C CA . PRO B 1 66 ? 28.075 35.341 24.976 1.00 38.85 86 PRO B CA 1
ATOM 1678 C C . PRO B 1 66 ? 28.465 35.845 23.591 1.00 40.32 86 PRO B C 1
ATOM 1679 O O . PRO B 1 66 ? 27.660 35.784 22.672 1.00 39.04 86 PRO B O 1
ATOM 1683 N N . PRO B 1 67 ? 29.705 36.357 23.439 1.00 41.54 87 PRO B N 1
ATOM 1684 C CA . PRO B 1 67 ? 30.191 36.782 22.135 1.00 43.68 87 PRO B CA 1
ATOM 1685 C C . PRO B 1 67 ? 29.939 35.790 20.999 1.00 42.23 87 PRO B C 1
ATOM 1686 O O . PRO B 1 67 ? 29.541 36.196 19.909 1.00 42.20 87 PRO B O 1
ATOM 1690 N N . ALA B 1 68 ? 30.148 34.499 21.261 1.00 40.26 88 ALA B N 1
ATOM 1691 C CA . ALA B 1 68 ? 29.894 33.460 20.250 1.00 39.84 88 ALA B CA 1
ATOM 1692 C C . ALA B 1 68 ? 28.456 33.506 19.753 1.00 36.93 88 ALA B C 1
ATOM 1693 O O . ALA B 1 68 ? 28.198 33.326 18.564 1.00 38.77 88 ALA B O 1
ATOM 1695 N N . VAL B 1 69 ? 27.524 33.736 20.667 1.00 35.23 89 VAL B N 1
ATOM 1696 C CA . VAL B 1 69 ? 26.108 33.827 20.319 1.00 35.16 89 VAL B CA 1
ATOM 1697 C C . VAL B 1 69 ? 25.828 35.086 19.505 1.00 37.84 89 VAL B C 1
ATOM 1698 O O . VAL B 1 69 ? 25.164 35.024 18.474 1.00 39.50 89 VAL B O 1
ATOM 1702 N N . TYR B 1 70 ? 26.350 36.219 19.955 1.00 41.86 90 TYR B N 1
ATOM 1703 C CA . TYR B 1 70 ? 26.207 37.469 19.211 1.00 44.98 90 TYR B CA 1
ATOM 1704 C C . TYR B 1 70 ? 26.720 37.291 17.780 1.00 45.55 90 TYR B C 1
ATOM 1705 O O . TYR B 1 70 ? 26.032 37.620 16.812 1.00 46.40 90 TYR B O 1
ATOM 1714 N N . ASN B 1 71 ? 27.927 36.755 17.652 1.00 46.93 91 ASN B N 1
ATOM 1715 C CA . ASN B 1 71 ? 28.523 36.539 16.338 1.00 49.69 91 ASN B CA 1
ATOM 1716 C C . ASN B 1 71 ? 27.723 35.590 15.474 1.00 48.56 91 ASN B C 1
ATOM 1717 O O . ASN B 1 71 ? 27.551 35.836 14.301 1.00 49.49 91 ASN B O 1
ATOM 1722 N N . ALA B 1 72 ? 27.197 34.523 16.064 1.00 46.09 92 ALA B N 1
ATOM 1723 C CA . ALA B 1 72 ? 26.403 33.569 15.306 1.00 45.34 92 ALA B CA 1
ATOM 1724 C C . ALA B 1 72 ? 25.080 34.194 14.871 1.00 45.46 92 ALA B C 1
ATOM 1725 O O . ALA B 1 72 ? 24.619 33.949 13.757 1.00 47.26 92 ALA B O 1
ATOM 1727 N N . PHE B 1 73 ? 24.472 35.000 15.741 1.00 44.82 93 PHE B N 1
ATOM 1728 C CA . PHE B 1 73 ? 23.235 35.668 15.387 1.00 45.40 93 PHE B CA 1
ATOM 1729 C C . PHE B 1 73 ? 23.477 36.642 14.227 1.00 48.48 93 PHE B C 1
ATOM 1730 O O . PHE B 1 73 ? 22.737 36.643 13.243 1.00 49.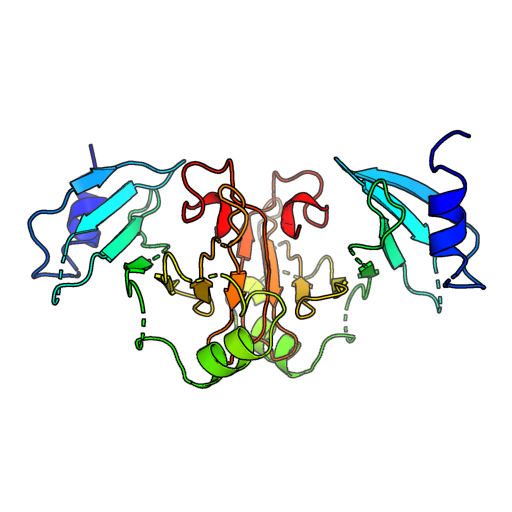61 93 PHE B O 1
ATOM 1738 N N . ALA B 1 74 ? 24.534 37.440 14.348 1.00 52.96 94 ALA B N 1
ATOM 1739 C CA . ALA B 1 74 ? 24.907 38.427 13.324 1.00 58.43 94 ALA B CA 1
ATOM 1740 C C . ALA B 1 74 ? 25.203 37.787 11.954 1.00 61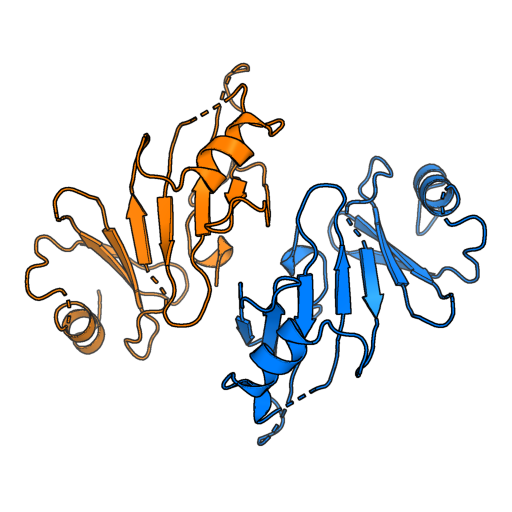.17 94 ALA B C 1
ATOM 1741 O O . ALA B 1 74 ? 24.917 38.385 10.923 1.00 62.98 94 ALA B O 1
ATOM 1743 N N . ALA B 1 75 ? 25.734 36.567 11.956 1.00 61.01 95 ALA B N 1
ATOM 1744 C CA . ALA B 1 75 ? 26.015 35.809 10.730 1.00 61.77 95 ALA B CA 1
ATOM 1745 C C . ALA B 1 75 ? 24.814 35.032 10.166 1.00 61.79 95 ALA B C 1
ATOM 1746 O O . ALA B 1 75 ? 24.888 34.504 9.057 1.00 62.62 95 ALA B O 1
ATOM 1748 N N . SER B 1 76 ? 23.719 34.949 10.917 1.00 59.24 96 SER B N 1
ATOM 1749 C CA . SER B 1 76 ? 22.537 34.195 10.485 1.00 55.35 96 SER B CA 1
ATOM 1750 C C . SER B 1 76 ? 21.574 35.005 9.600 1.00 57.73 96 SER B C 1
ATOM 1751 O O . SER B 1 76 ? 21.676 36.220 9.512 1.00 60.97 96 SER B O 1
ATOM 1754 N N . GLU B 1 77 ? 20.614 34.317 8.983 1.00 58.37 97 GLU B N 1
ATOM 1755 C CA . GLU B 1 77 ? 19.542 34.958 8.195 1.00 63.60 97 GLU B CA 1
ATOM 1756 C C . GLU B 1 77 ? 18.736 35.939 9.051 1.00 61.48 97 GLU B C 1
ATOM 1757 O O . GLU B 1 77 ? 18.146 36.893 8.545 1.00 62.89 97 GLU B O 1
ATOM 1763 N N . TYR B 1 78 ? 18.695 35.677 10.353 1.00 58.01 98 TYR B N 1
ATOM 1764 C CA . TYR B 1 78 ? 17.829 36.415 11.262 1.00 55.54 98 TYR B CA 1
ATOM 1765 C C . TYR B 1 78 ? 18.386 37.794 11.653 1.00 57.16 98 TYR B C 1
ATOM 1766 O O . TYR B 1 78 ? 17.662 38.566 12.283 1.00 57.66 98 TYR B O 1
ATOM 1775 N N . SER B 1 79 ? 19.641 38.087 11.270 1.00 60.65 99 SER B N 1
ATOM 1776 C CA . SER B 1 79 ? 20.382 39.348 11.613 1.00 65.28 99 SER B CA 1
ATOM 1777 C C . SER B 1 79 ? 19.695 40.644 11.238 1.00 64.24 99 SER B C 1
ATOM 1778 O O . SER B 1 79 ? 19.874 41.670 11.899 1.00 63.66 99 SER B O 1
ATOM 1781 N N . GLY B 1 80 ? 18.941 40.597 10.150 1.00 67.16 100 GLY B N 1
ATOM 1782 C CA . GLY B 1 80 ? 18.207 41.763 9.677 1.00 72.72 100 GLY B CA 1
ATOM 1783 C C . GLY B 1 80 ? 17.019 42.164 10.542 1.00 73.82 100 GLY B C 1
ATOM 1784 O O . GLY B 1 80 ? 16.554 43.302 10.465 1.00 72.75 100 GLY B O 1
ATOM 1785 N N . GLY B 1 81 ? 16.514 41.243 11.366 1.00 69.54 101 GLY B N 1
ATOM 1786 C CA . GLY B 1 81 ? 15.319 41.510 12.154 1.00 65.89 101 GLY B CA 1
ATOM 1787 C C . GLY B 1 81 ? 15.644 42.372 13.349 1.00 64.59 101 GLY B C 1
ATOM 1788 O O . GLY B 1 81 ? 16.816 42.590 13.670 1.00 65.69 101 GLY B O 1
ATOM 1802 N N . VAL B 1 83 ? 15.683 42.719 17.197 1.00 50.95 103 VAL B N 1
ATOM 1803 C CA . VAL B 1 83 ? 15.670 41.854 18.365 1.00 46.33 103 VAL B CA 1
ATOM 1804 C C . VAL B 1 83 ? 14.628 42.382 19.341 1.00 46.41 103 VAL B C 1
ATOM 1805 O O . VAL B 1 83 ? 14.677 43.543 19.739 1.00 53.18 103 VAL B O 1
ATOM 1809 N N . GLN B 1 84 ? 13.664 41.544 19.698 1.00 42.57 104 GLN B N 1
ATOM 1810 C CA . GLN B 1 84 ? 12.579 41.955 20.576 1.00 42.94 104 GLN B CA 1
ATOM 1811 C C . GLN B 1 84 ? 12.663 41.352 21.951 1.00 41.63 104 GLN B C 1
ATOM 1812 O O . GLN B 1 84 ? 12.050 41.856 22.874 1.00 42.55 104 GLN B O 1
ATOM 1818 N N . ASN B 1 85 ? 13.406 40.262 22.090 1.00 37.81 105 ASN B N 1
ATOM 1819 C CA . ASN B 1 85 ? 13.578 39.646 23.385 1.00 36.32 105 ASN B CA 1
ATOM 1820 C C . ASN B 1 85 ? 14.800 38.746 23.368 1.00 33.10 105 ASN B C 1
ATOM 1821 O O . ASN B 1 85 ? 15.127 38.130 22.352 1.00 32.25 105 ASN B O 1
ATOM 1826 N N . VAL B 1 86 ? 15.470 38.693 24.506 1.00 30.08 106 VAL B N 1
ATOM 1827 C CA . VAL B 1 86 ? 16.599 37.806 24.714 1.00 29.47 106 VAL B CA 1
ATOM 1828 C C . VAL B 1 86 ? 16.432 37.185 26.103 1.00 27.73 106 VAL B C 1
ATOM 1829 O O . VAL B 1 86 ? 16.316 37.889 27.097 1.00 29.92 106 VAL B O 1
ATOM 1833 N N . THR B 1 87 ? 16.462 35.867 26.173 1.00 26.06 107 THR B N 1
ATOM 1834 C CA . THR B 1 87 ? 16.213 35.139 27.412 1.00 26.17 107 THR B CA 1
ATOM 1835 C C . THR B 1 87 ? 17.293 34.081 27.589 1.00 23.93 107 THR B C 1
ATOM 1836 O O . THR B 1 87 ? 17.639 33.343 26.646 1.00 23.02 107 THR B O 1
ATOM 1840 N N . TRP B 1 88 ? 17.860 34.031 28.800 1.00 23.13 108 TRP B N 1
ATOM 1841 C CA . TRP B 1 88 ? 18.793 32.992 29.177 1.00 21.84 108 TRP B CA 1
ATOM 1842 C C . TRP B 1 88 ? 18.031 31.868 29.878 1.00 20.91 108 TRP B C 1
ATOM 1843 O O . TRP B 1 88 ? 17.437 32.080 30.927 1.00 21.07 108 TRP B O 1
ATOM 1854 N N . VAL B 1 89 ? 18.037 30.690 29.266 1.00 20.13 109 VAL B N 1
ATOM 1855 C CA . VAL B 1 89 ? 17.273 29.536 29.731 1.00 20.32 109 VAL B CA 1
ATOM 1856 C C . VAL B 1 89 ? 18.194 28.477 30.311 1.00 19.77 109 VAL B C 1
ATOM 1857 O O . VAL B 1 89 ? 19.140 28.030 29.651 1.00 20.73 109 VAL B O 1
ATOM 1861 N N . GLN B 1 90 ? 17.958 28.148 31.575 1.00 19.87 110 GLN B N 1
ATOM 1862 C CA . GLN B 1 90 ? 18.797 27.241 32.326 1.00 19.19 110 GLN B CA 1
ATOM 1863 C C . GLN B 1 90 ? 18.005 26.080 32.912 1.00 18.02 110 GLN B C 1
ATOM 1864 O O . GLN B 1 90 ? 16.801 26.189 33.134 1.00 18.60 110 GLN B O 1
ATOM 1870 N N . PHE B 1 91 ? 18.726 24.965 33.143 1.00 18.43 111 PHE B N 1
ATOM 1871 C CA . PHE B 1 91 ? 18.147 23.686 33.543 1.00 18.78 111 PHE B CA 1
ATOM 1872 C C . PHE B 1 91 ? 19.080 23.038 34.575 1.00 19.14 111 PHE B C 1
ATOM 1873 O O . PHE B 1 91 ? 20.300 23.269 34.564 1.00 20.65 111 PHE B O 1
ATOM 1881 N N . PRO B 1 92 ? 18.534 22.202 35.444 1.00 20.51 112 PRO B N 1
ATOM 1882 C CA . PRO B 1 92 ? 19.392 21.592 36.457 1.00 22.88 112 PRO B CA 1
ATOM 1883 C C . PRO B 1 92 ? 20.433 20.643 35.870 1.00 23.80 112 PRO B C 1
ATOM 1884 O O . PRO B 1 92 ? 21.544 20.556 36.415 1.00 25.73 112 PRO B O 1
ATOM 1888 N N . LYS B 1 93 ? 20.102 19.948 34.785 1.00 27.45 113 LYS B N 1
ATOM 1889 C CA . LYS B 1 93 ? 21.008 18.922 34.253 1.00 30.28 113 LYS B CA 1
ATOM 1890 C C . LYS B 1 93 ? 21.301 19.011 32.759 1.00 29.71 113 LYS B C 1
ATOM 1891 O O . LYS B 1 93 ? 21.886 18.089 32.205 1.00 33.22 113 LYS B O 1
ATOM 1897 N N . TRP B 1 94 ? 20.817 20.044 32.092 1.00 24.48 114 TRP B N 1
ATOM 1898 C CA . TRP B 1 94 ? 21.024 20.175 30.671 1.00 23.49 114 TRP B CA 1
ATOM 1899 C C . TRP B 1 94 ? 21.743 21.454 30.387 1.00 23.45 114 TRP B C 1
ATOM 1900 O O . TRP B 1 94 ? 21.764 22.365 31.213 1.00 22.64 114 TRP B O 1
ATOM 1911 N N . GLN B 1 95 ? 22.258 21.542 29.182 1.00 23.96 115 GLN B N 1
ATOM 1912 C CA . GLN B 1 95 ? 22.917 22.768 28.726 1.00 22.59 115 GLN B CA 1
ATOM 1913 C C . GLN B 1 95 ? 21.958 23.949 28.619 1.00 23.03 115 GLN B C 1
ATOM 1914 O O . GLN B 1 95 ? 20.799 23.810 28.240 1.00 22.07 115 GLN B O 1
ATOM 1920 N N . SER B 1 96 ? 22.474 25.126 28.931 1.00 20.98 116 SER B N 1
ATOM 1921 C CA . SER B 1 96 ? 21.692 26.342 28.817 1.00 20.22 116 SER B CA 1
ATOM 1922 C C . SER B 1 96 ? 21.420 26.694 27.356 1.00 20.17 116 SER B C 1
ATOM 1923 O O . SER B 1 96 ? 22.111 26.224 26.442 1.00 20.96 116 SER B O 1
ATOM 1926 N N . ILE B 1 97 ? 20.461 27.596 27.157 1.00 20.74 117 ILE B N 1
ATOM 1927 C CA . ILE B 1 97 ? 20.054 28.068 25.833 1.00 20.87 117 ILE B CA 1
ATOM 1928 C C . ILE B 1 97 ? 19.894 29.588 25.857 1.00 22.02 117 ILE B C 1
ATOM 1929 O O . ILE B 1 97 ? 19.318 30.123 26.814 1.00 21.87 117 ILE B O 1
ATOM 1934 N N . VAL B 1 98 ? 20.379 30.279 24.823 1.00 23.37 118 VAL B N 1
ATOM 1935 C CA . VAL B 1 98 ? 19.970 31.657 24.587 1.00 23.70 118 VAL B CA 1
ATOM 1936 C C . VAL B 1 98 ? 18.799 31.659 23.603 1.00 25.05 118 VAL B C 1
ATOM 1937 O O . VAL B 1 98 ? 18.950 31.247 22.452 1.00 24.15 118 VAL B O 1
ATOM 1941 N N . ALA B 1 99 ? 17.639 32.113 24.070 1.00 25.75 119 ALA B N 1
ATOM 1942 C CA . ALA B 1 99 ? 16.465 32.235 23.214 1.00 25.52 119 ALA B CA 1
ATOM 1943 C C . ALA B 1 99 ? 16.336 33.672 22.723 1.00 26.81 119 ALA B C 1
ATOM 1944 O O . ALA B 1 99 ? 16.211 34.642 23.517 1.00 25.77 119 ALA B O 1
ATOM 1946 N N . VAL B 1 100 ? 16.417 33.838 21.406 1.00 27.94 120 VAL B N 1
ATOM 1947 C CA . VAL B 1 100 ? 16.327 35.169 20.795 1.00 29.49 120 VAL B CA 1
ATOM 1948 C C . VAL B 1 100 ? 15.059 35.285 19.983 1.00 31.23 120 VAL B C 1
ATOM 1949 O O . VAL B 1 100 ? 14.799 34.437 19.139 1.00 29.96 120 VAL B O 1
ATOM 1953 N N . GLU B 1 101 ? 14.280 36.343 20.233 1.00 32.33 121 GLU B N 1
ATOM 1954 C CA A GLU B 1 101 ? 13.099 36.607 19.425 0.70 35.36 121 GLU B CA 1
ATOM 1955 C CA B GLU B 1 101 ? 13.087 36.617 19.449 0.30 34.54 121 GLU B CA 1
ATOM 1956 C C . GLU B 1 101 ? 13.338 37.825 18.554 1.00 37.08 121 GLU B C 1
ATOM 1957 O O . GLU B 1 101 ? 13.767 38.874 19.048 1.00 36.55 121 GLU B O 1
ATOM 1968 N N . VAL B 1 102 ? 13.076 37.676 17.255 1.00 39.81 122 VAL B N 1
ATOM 1969 C CA . VAL B 1 102 ? 13.212 38.787 16.305 1.00 45.57 122 VAL B CA 1
ATOM 1970 C C . VAL B 1 102 ? 11.922 39.054 15.571 1.00 46.88 122 VAL B C 1
ATOM 1971 O O . VAL B 1 102 ? 11.171 38.131 15.277 1.00 42.98 122 VAL B O 1
ATOM 1975 N N . GLY B 1 103 ? 11.695 40.332 15.274 1.00 50.79 123 GLY B N 1
ATOM 1976 C CA . GLY B 1 103 ? 10.617 40.779 14.404 1.00 54.08 123 GLY B CA 1
ATOM 1977 C C . GLY B 1 103 ? 11.256 41.234 13.109 1.00 60.07 123 GLY B C 1
ATOM 1978 O O . GLY B 1 103 ? 12.276 41.924 13.124 1.00 56.21 123 GLY B O 1
ATOM 1987 N N . ALA B 1 105 ? 11.252 43.214 9.343 1.00 104.16 125 ALA B N 1
ATOM 1988 C CA . ALA B 1 105 ? 10.792 44.517 8.831 1.00 111.45 125 ALA B CA 1
ATOM 1989 C C . ALA B 1 105 ? 9.304 44.551 8.494 1.00 113.41 125 ALA B C 1
ATOM 1990 O O . ALA B 1 105 ? 8.590 45.481 8.881 1.00 113.80 125 ALA B O 1
ATOM 1992 N N . ASN B 1 106 ? 8.848 43.532 7.770 1.00 116.86 126 ASN B N 1
ATOM 1993 C CA . ASN B 1 106 ? 7.446 43.428 7.353 1.00 118.53 126 ASN B CA 1
ATOM 1994 C C . ASN B 1 106 ? 6.471 43.217 8.525 1.00 119.37 126 ASN B C 1
ATOM 1995 O O . ASN B 1 106 ? 5.824 42.178 8.604 1.00 109.13 126 ASN B O 1
ATOM 2000 N N . LEU B 1 107 ? 6.393 44.193 9.435 1.00 123.76 127 LEU B N 1
ATOM 2001 C CA . LEU B 1 107 ? 5.300 44.307 10.411 1.00 121.66 127 LEU B CA 1
ATOM 2002 C C . LEU B 1 107 ? 5.114 43.094 11.358 1.00 113.96 127 LEU B C 1
ATOM 2003 O O . LEU B 1 107 ? 5.539 43.164 12.514 1.00 97.54 127 LEU B O 1
ATOM 2008 N N . GLN B 1 108 ? 4.509 41.999 10.876 1.00 103.11 128 GLN B N 1
ATOM 2009 C CA . GLN B 1 108 ? 3.934 40.965 11.765 1.00 96.06 128 GLN B CA 1
ATOM 2010 C C . GLN B 1 108 ? 4.845 39.792 12.153 1.00 81.67 128 GLN B C 1
ATOM 2011 O O . GLN B 1 108 ? 4.772 39.304 13.286 1.00 84.71 128 GLN B O 1
ATOM 2017 N N . THR B 1 109 ? 5.680 39.332 11.228 1.00 70.05 129 THR B N 1
ATOM 2018 C CA . THR B 1 109 ? 6.432 38.074 11.409 1.00 63.44 129 THR B CA 1
ATOM 2019 C C . THR B 1 109 ? 7.441 38.077 12.570 1.00 56.06 129 THR B C 1
ATOM 2020 O O . THR B 1 109 ? 8.289 38.958 12.653 1.00 54.89 129 THR B O 1
ATOM 2024 N N . LYS B 1 110 ? 7.350 37.071 13.445 1.00 50.64 130 LYS B N 1
ATOM 2025 C CA . LYS B 1 110 ? 8.301 36.897 14.547 1.00 46.67 130 LYS B CA 1
ATOM 2026 C C . LYS B 1 110 ? 8.919 35.491 14.530 1.00 43.36 130 LYS B C 1
ATOM 2027 O O . LYS B 1 110 ? 8.211 34.519 14.274 1.00 40.91 130 LYS B O 1
ATOM 2033 N N . TYR B 1 111 ? 10.229 35.409 14.783 1.00 39.47 131 TYR B N 1
ATOM 2034 C CA . TYR B 1 111 ? 10.949 34.138 14.884 1.00 38.65 131 TYR B CA 1
ATOM 2035 C C . TYR B 1 111 ? 11.604 34.016 16.242 1.00 35.12 131 TYR B C 1
ATOM 2036 O O . TYR B 1 111 ? 12.061 35.026 16.825 1.00 34.04 131 TYR B O 1
ATOM 2045 N N . GLN B 1 112 ? 11.653 32.782 16.742 1.00 32.97 132 GLN B N 1
ATOM 2046 C CA . GLN B 1 112 ? 12.405 32.453 17.932 1.00 31.17 132 GLN B CA 1
ATOM 2047 C C . GLN B 1 112 ? 13.533 31.506 17.553 1.00 30.38 132 GLN B C 1
ATOM 2048 O O . GLN B 1 112 ? 13.294 30.438 16.981 1.00 30.29 132 GLN B O 1
ATOM 2054 N N . ILE B 1 113 ? 14.758 31.903 17.885 1.00 29.38 133 ILE B N 1
ATOM 2055 C CA . ILE B 1 113 ? 15.955 31.148 17.560 1.00 30.10 133 ILE B CA 1
ATOM 2056 C C . ILE B 1 113 ? 16.611 30.730 18.883 1.00 28.94 133 ILE B C 1
ATOM 2057 O O . ILE B 1 113 ? 16.856 31.573 19.769 1.00 28.36 133 ILE B O 1
ATOM 2062 N N . LEU B 1 114 ? 16.897 29.443 18.992 1.00 26.90 134 LEU B N 1
ATOM 2063 C CA . LEU B 1 114 ? 17.562 28.876 20.165 1.00 26.32 134 LEU B CA 1
ATOM 2064 C C . LEU B 1 114 ? 19.026 28.551 19.856 1.00 26.36 134 LEU B C 1
ATOM 2065 O O . LEU B 1 114 ? 19.317 27.813 18.922 1.00 27.65 134 LEU B O 1
ATOM 2070 N N . PHE B 1 115 ? 19.915 29.141 20.651 1.00 25.35 135 PHE B N 1
ATOM 2071 C CA . PHE B 1 115 ? 21.336 28.989 20.498 1.00 26.90 135 PHE B CA 1
ATOM 2072 C C . PHE B 1 115 ? 21.895 28.256 21.717 1.00 26.42 135 PHE B C 1
ATOM 2073 O O . PHE B 1 115 ? 21.451 28.497 22.843 1.00 26.10 135 PHE B O 1
ATOM 2081 N N . THR B 1 116 ? 22.891 27.406 21.497 1.00 25.83 136 THR B N 1
ATOM 2082 C CA . THR B 1 116 ? 23.733 26.952 22.576 1.00 24.73 136 THR B CA 1
ATOM 2083 C C . THR B 1 116 ? 24.582 28.149 23.034 1.00 24.84 136 THR B C 1
ATOM 2084 O O . THR B 1 116 ? 24.724 29.134 22.312 1.00 25.20 136 THR B O 1
ATOM 2088 N N . PRO B 1 117 ? 25.208 28.042 24.203 1.00 26.16 137 PRO B N 1
ATOM 2089 C CA . PRO B 1 117 ? 26.053 29.151 24.654 1.00 26.24 137 PRO B CA 1
ATOM 2090 C C . PRO B 1 117 ? 27.287 29.399 23.780 1.00 29.44 137 PRO B C 1
ATOM 2091 O O . PRO B 1 117 ? 27.870 30.478 23.859 1.00 30.71 137 PRO B O 1
ATOM 2095 N N . THR B 1 118 ? 27.673 28.436 22.950 1.00 30.77 138 THR B N 1
ATOM 2096 C CA . THR B 1 118 ? 28.778 28.616 22.015 1.00 33.59 138 THR B CA 1
ATOM 2097 C C . THR B 1 118 ? 28.298 29.023 20.618 1.00 33.75 138 THR B C 1
ATOM 2098 O O . THR B 1 118 ? 29.076 29.043 19.677 1.00 38.08 138 THR B O 1
ATOM 2102 N N . GLY B 1 119 ? 27.018 29.329 20.484 1.00 32.33 139 GLY B N 1
ATOM 2103 C CA . GLY B 1 119 ? 26.468 29.914 19.270 1.00 33.41 139 GLY B CA 1
ATOM 2104 C C . GLY B 1 119 ? 25.910 28.997 18.192 1.00 35.04 139 GLY B C 1
ATOM 2105 O O . GLY B 1 119 ? 25.582 29.443 17.093 1.00 35.66 139 GLY B O 1
ATOM 2106 N N . GLU B 1 120 ? 25.778 27.715 18.481 1.00 33.59 140 GLU B N 1
ATOM 2107 C CA . GLU B 1 120 ? 25.198 26.802 17.492 1.00 34.01 140 GLU B CA 1
ATOM 2108 C C . GLU B 1 120 ? 23.689 26.922 17.559 1.00 30.93 140 GLU B C 1
ATOM 2109 O O . GLU B 1 120 ? 23.122 27.019 18.639 1.00 28.00 140 GLU B O 1
ATOM 2115 N N . ILE B 1 121 ? 23.049 26.975 16.404 1.00 31.29 141 ILE B N 1
ATOM 2116 C CA . ILE B 1 121 ? 21.613 27.071 16.362 1.00 30.21 141 ILE B CA 1
ATOM 2117 C C . ILE B 1 121 ? 21.031 25.685 16.465 1.00 29.66 141 ILE B C 1
ATOM 2118 O O . ILE B 1 121 ? 21.318 24.845 15.623 1.00 30.68 141 ILE B O 1
ATOM 2123 N N . ILE B 1 122 ? 20.204 25.451 17.472 1.00 28.90 142 ILE B N 1
ATOM 2124 C CA . ILE B 1 122 ? 19.636 24.130 17.675 1.00 32.09 142 ILE B CA 1
ATOM 2125 C C . ILE B 1 122 ? 18.185 24.058 17.164 1.00 30.38 142 ILE B C 1
ATOM 2126 O O . ILE B 1 122 ? 17.711 22.993 16.791 1.00 28.42 142 ILE B O 1
ATOM 2131 N N . ARG B 1 123 ? 17.532 25.205 17.037 1.00 29.54 143 ARG B N 1
ATOM 2132 C CA . ARG B 1 123 ? 16.170 25.260 16.534 1.00 31.10 143 ARG B CA 1
ATOM 2133 C C . ARG B 1 123 ? 15.791 26.698 16.188 1.00 31.02 143 ARG B C 1
ATOM 2134 O O . ARG B 1 123 ? 16.278 27.666 16.801 1.00 30.67 143 ARG B O 1
ATOM 2142 N N . ALA B 1 124 ? 14.926 26.847 15.195 1.00 32.85 144 ALA B N 1
ATOM 2143 C CA . ALA B 1 124 ? 14.316 28.142 14.908 1.00 33.11 144 ALA B CA 1
ATOM 2144 C C . ALA B 1 124 ? 12.879 27.933 14.498 1.00 36.22 144 ALA B C 1
ATOM 2145 O O . ALA B 1 124 ? 12.564 26.964 13.797 1.00 39.59 144 ALA B O 1
ATOM 2147 N N . ARG B 1 125 ? 11.987 28.822 14.937 1.00 36.01 145 ARG B N 1
ATOM 2148 C CA A ARG B 1 125 ? 10.544 28.669 14.707 0.50 36.38 145 ARG B CA 1
ATOM 2149 C CA B ARG B 1 125 ? 10.594 28.678 14.544 0.50 36.78 145 ARG B CA 1
ATOM 2150 C C . ARG B 1 125 ? 9.853 30.003 14.450 1.00 36.50 145 ARG B C 1
ATOM 2151 O O . ARG B 1 125 ? 10.228 31.010 15.044 1.00 34.81 145 ARG B O 1
ATOM 2166 N N . ASN B 1 126 ? 8.823 29.976 13.613 1.00 37.97 146 ASN B N 1
ATOM 2167 C CA . ASN B 1 126 ? 7.963 31.121 13.402 1.00 38.14 146 ASN B CA 1
ATOM 2168 C C . ASN B 1 126 ? 6.967 31.179 14.561 1.00 37.88 146 ASN B C 1
ATOM 2169 O O . ASN B 1 126 ? 6.131 30.307 14.697 1.00 38.84 146 ASN B O 1
ATOM 2174 N N . VAL B 1 127 ? 7.062 32.212 15.393 1.00 37.02 147 VAL B N 1
ATOM 2175 C CA . VAL B 1 127 ? 6.234 32.319 16.603 1.00 37.22 147 VAL B CA 1
ATOM 2176 C C . VAL B 1 127 ? 5.256 33.491 16.552 1.00 39.81 147 VAL B C 1
ATOM 2177 O O . VAL B 1 127 ? 4.729 33.913 17.588 1.00 39.94 147 VAL B O 1
ATOM 2181 N N . THR B 1 128 ? 5.015 33.989 15.336 1.00 42.48 148 THR B N 1
ATOM 2182 C CA . THR B 1 128 ? 4.052 35.069 15.055 1.00 45.23 148 THR B CA 1
ATOM 2183 C C . THR B 1 128 ? 2.734 34.926 15.786 1.00 47.29 148 THR B C 1
ATOM 2184 O O . THR B 1 128 ? 2.221 35.892 16.347 1.00 49.14 148 THR B O 1
ATOM 2188 N N . TYR B 1 129 ? 2.186 33.721 15.796 1.00 47.57 149 TYR B N 1
ATOM 2189 C CA . TYR B 1 129 ? 0.880 33.507 16.394 1.00 49.72 149 TYR B CA 1
ATOM 2190 C C . TYR B 1 129 ? 0.970 32.725 17.697 1.00 47.76 149 TYR B C 1
ATOM 2191 O O . TYR B 1 129 ? -0.029 32.211 18.177 1.00 48.59 149 TYR B O 1
ATOM 2200 N N . THR B 1 130 ? 2.162 32.661 18.290 1.00 43.48 150 THR B N 1
ATOM 2201 C CA . THR B 1 130 ? 2.357 31.843 19.472 1.00 42.46 150 THR B CA 1
ATOM 2202 C C . THR B 1 130 ? 2.265 32.716 20.701 1.00 45.49 150 THR B C 1
ATOM 2203 O O . THR B 1 130 ? 3.053 33.660 20.851 1.00 43.73 150 THR B O 1
ATOM 2207 N N . TYR B 1 131 ? 1.334 32.386 21.593 1.00 48.12 151 TYR B N 1
ATOM 2208 C CA . TYR B 1 131 ? 1.075 33.222 22.768 1.00 50.97 151 TYR B CA 1
ATOM 2209 C C . TYR B 1 131 ? 2.188 33.154 23.820 1.00 49.67 151 TYR B C 1
ATOM 2210 O O . TYR B 1 131 ? 2.580 34.191 24.359 1.00 54.15 151 TYR B O 1
ATOM 2219 N N . ASN B 1 132 ? 2.704 31.954 24.110 1.00 45.02 152 ASN B N 1
ATOM 2220 C CA . ASN B 1 132 ? 3.724 31.784 25.173 1.00 42.76 152 ASN B CA 1
ATOM 2221 C C . ASN B 1 132 ? 4.908 30.988 24.631 1.00 39.17 152 ASN B C 1
ATOM 2222 O O . ASN B 1 132 ? 5.126 29.819 25.006 1.00 39.59 152 ASN B O 1
ATOM 2227 N N . PRO B 1 133 ? 5.690 31.606 23.722 1.00 37.48 153 PRO B N 1
ATOM 2228 C CA . PRO B 1 133 ? 6.789 30.906 23.033 1.00 35.04 153 PRO B CA 1
ATOM 2229 C C . PRO B 1 133 ? 7.903 30.423 23.979 1.00 32.85 153 PRO B C 1
ATOM 2230 O O . PRO B 1 133 ? 8.639 29.498 23.646 1.00 32.77 153 PRO B O 1
ATOM 2234 N N . LEU B 1 134 ? 8.016 31.030 25.158 1.00 32.20 154 LEU B N 1
ATOM 2235 C CA . LEU B 1 134 ? 9.028 30.614 26.150 1.00 30.34 154 LEU B CA 1
ATOM 2236 C C . LEU B 1 134 ? 8.501 29.612 27.202 1.00 28.82 154 LEU B C 1
ATOM 2237 O O . LEU B 1 134 ? 9.198 29.283 28.161 1.00 26.54 154 LEU B O 1
ATOM 2242 N N . GLY B 1 135 ? 7.267 29.130 27.028 1.00 30.28 155 GLY B N 1
ATOM 2243 C CA . GLY B 1 135 ? 6.665 28.211 27.995 1.00 29.94 155 GLY B CA 1
ATOM 2244 C C . GLY B 1 135 ? 7.319 26.850 27.983 1.00 29.75 155 GLY B C 1
ATOM 2245 O O . GLY B 1 135 ? 8.140 26.557 27.118 1.00 31.11 155 GLY B O 1
ATOM 2246 N N . ALA B 1 136 ? 6.954 26.033 28.961 1.00 28.55 156 ALA B N 1
ATOM 2247 C CA . ALA B 1 136 ? 7.506 24.695 29.165 1.00 29.29 156 ALA B CA 1
ATOM 2248 C C . ALA B 1 136 ? 7.481 23.790 27.924 1.00 30.05 156 ALA B C 1
ATOM 2249 O O . ALA B 1 136 ? 8.363 22.937 27.750 1.00 31.94 156 ALA B O 1
ATOM 2251 N N . ALA B 1 137 ? 6.449 23.925 27.096 1.00 31.74 157 ALA B N 1
ATOM 2252 C CA . ALA B 1 137 ? 6.281 23.082 25.899 1.00 33.90 157 ALA B CA 1
ATOM 2253 C C . ALA B 1 137 ? 7.448 23.187 24.919 1.00 34.49 157 ALA B C 1
ATOM 2254 O O . ALA B 1 137 ? 7.789 22.217 24.229 1.00 32.81 157 ALA B O 1
ATOM 2256 N N . THR B 1 138 ? 8.080 24.364 24.902 1.00 31.32 158 THR B N 1
ATOM 2257 C CA . THR B 1 138 ? 9.198 24.622 24.029 1.00 30.61 158 THR B CA 1
ATOM 2258 C C . THR B 1 138 ? 10.435 23.824 24.468 1.00 30.57 158 THR B C 1
ATOM 2259 O O . THR B 1 138 ? 11.210 23.358 23.634 1.00 34.16 158 THR B O 1
ATOM 2263 N N . PHE B 1 139 ? 10.612 23.652 25.783 1.00 28.51 159 PHE B N 1
ATOM 2264 C CA . PHE B 1 139 ? 11.885 23.173 26.323 1.00 26.12 159 PHE B CA 1
ATOM 2265 C C . PHE B 1 139 ? 11.864 21.842 27.054 1.00 27.70 159 PHE B C 1
ATOM 2266 O O . PHE B 1 139 ? 12.900 21.141 27.103 1.00 31.42 159 PHE B O 1
ATOM 2274 N N . LEU B 1 140 ? 10.748 21.500 27.674 1.00 26.95 160 LEU B N 1
ATOM 2275 C CA . LEU B 1 140 ? 10.708 20.360 28.599 1.00 27.91 160 LEU B CA 1
ATOM 2276 C C . LEU B 1 140 ? 10.003 19.144 28.028 1.00 31.63 160 LEU B C 1
ATOM 2277 O O . LEU B 1 140 ? 9.526 19.201 26.908 1.00 32.82 160 LEU B O 1
#

B-factor: mean 37.96, std 17.18, range [16.14, 131.05]

Foldseek 3Di:
DPQDDPLLVVLVCCVVPWDPWDWDDFPQWIWTWTAVHWTKIWTAGPVNDTQIKTWPQDVPAAPLQVVLCCPDPQVVWFGTWIWADGPPDAIWIWTWTFVPHQWIKIWIAGSNRDTDDMDTCSPPDCCPTPVNPD/DDDPLLVVLVCCVVPWDPWDWDDFPQWIWTWTAVHWTKIWTAHPVNDTQIKTWPQDVPAAPLQVVLCCVDPQVPWFGTWMWADGPPDFIWIWTWTDVVPQWIKIWIAGSNHDTPDMDTCSPPDCCPTPVNPD

Solvent-accessible surface area: 14573 Å² total

Nearest PDB structures (foldseek):
  4k61-assembly2_B  TM=1.002E+00  e=8.290E-22  Bacteroides uniformis ATCC 8492
  4ipb-assembly2_B  TM=9.571E-01  e=1.572E-14  Bacteroides ovatus ATCC 8483
  4fr9-assembly1_A  TM=8.881E-01  e=3.571E-09  Bacteroides fragilis NCTC 9343
  5n7v-assembly1_A  TM=3.457E-01  e=8.800E+00  Homo sapiens
  8bo9-assembly2_B  TM=2.959E-01  e=8.326E+00  synthetic construct

Sequence (266 aa):
GDWAPADVQAALKKYPTADGVAWSHDESYYVADFLNGFDTKVWFDGQAQWVQQTDWETDEVPPAVYNAFAASEYSGGVQNVTWVQFPKWQSIVAVEEVGANLQQTKYQILFTPTGEIIRRARNVTYTYNPLGAATFLWAPADVQAALKKKYPTADDGVAWSHHDESYYVADFLNGFDTKVWFDGQAQWVQQTDWETDEVPPAVYNAFAASEYSGGVQNVTWVQFPKWQSIVAVEEVGANLQTKYQILFTPTGEIIRARRNVTYTYNPLGAATFL